Protein AF-A0A519LLX8-F1 (afdb_monomer_lite)

Foldseek 3Di:
DDDDDDDDDDDPDDDPFDDQDDQDQQQQAQDPVVSDGLVNQLVLLLVCFVVQLVFFAQWFKWWWADPNHLVDDIDIGFADPDCRQTQKHFADCVLPPPDHTTITRHGSSSSNSVSSVRTQFMWTAQCGRVQLFFGQKFKWKKAAAAPADPVLQVVVVVVLCVLCVVVVWDWDWDPLLPSIIMIMTGDDRPDGLVVSLVVLLVSLVVCCVVCVQAEDQDDDRVRRHNYIYTDRVSSHRPRIGTGPSGGDSDD

Sequence (251 aa):
MPRTATARPPVKRAQPSPPEPRITHGERVVDASTGITKMDMVHYYALVAPLMLEHLKSRPVAVVRAPDGIEGQLFFQKHEDSDRMAGVLQLDPALDEGHDPLMEIASAQGLRSYAQMNVIEYHTWNALKDRIERPDRMTFDLDPGDGVSWQEVQEGTLLVRVLLQELGLPAFLKTSGGKGLHVVVPLKRLRDWDTVRAFSKAIVEHLARTIPERFVAKSGPRNRVGKIFVDYLRNGRGATTVCAWSARARP

Secondary structure (DSSP, 8-state):
-PPPPPPPPP-PPPPPPPPPPPP-STT-EEETTTTEEHHHHHHHHHHHHHHHHHHHTTS-EEEEE-TT-TTS--EEES--S-TT-TTEEEPPGGGGTTSPPPEEE-SHHHHHHHHHTTEEEEEE-SS-GGGTTS-SEEEEEEEE-TT--HHHHHHHHHHHHHHHHHTT---EEEE-SSS-EEEEEE--TTS-HHHHHHHHHHHHHHHHHHSTTTEE-S-SGGG-TTSEEEE-GGGSTT--EEPTT---S--

pLDDT: mean 91.85, std 13.42, range [41.5, 98.62]

Structure (mmCIF, N/CA/C/O backbone):
data_AF-A0A519LLX8-F1
#
_entry.id   AF-A0A519LLX8-F1
#
loop_
_atom_site.group_PDB
_atom_site.id
_atom_site.type_symbol
_atom_site.label_atom_id
_atom_site.label_alt_id
_atom_site.label_comp_id
_atom_site.label_asym_id
_atom_site.label_entity_id
_atom_site.label_seq_id
_atom_site.pdbx_PDB_ins_code
_atom_site.Cartn_x
_atom_site.Cartn_y
_atom_site.Cartn_z
_atom_site.occupancy
_atom_site.B_iso_or_equiv
_atom_site.auth_seq_id
_atom_site.auth_comp_id
_atom_site.auth_asym_id
_atom_site.auth_atom_id
_atom_site.pdbx_PDB_model_num
ATOM 1 N N . MET A 1 1 ? -21.963 -37.291 -42.726 1.00 43.75 1 MET A N 1
ATOM 2 C CA . MET A 1 1 ? -21.504 -35.968 -42.246 1.00 43.75 1 MET A CA 1
ATOM 3 C C . MET A 1 1 ? -20.177 -36.156 -41.513 1.00 43.75 1 MET A C 1
ATOM 5 O O . MET A 1 1 ? -20.209 -36.702 -40.415 1.00 43.75 1 MET A O 1
ATOM 9 N N . PRO A 1 2 ? -19.014 -35.832 -42.104 1.00 41.50 2 PRO A N 1
ATOM 10 C CA . PRO A 1 2 ? -17.736 -35.970 -41.412 1.00 41.50 2 PRO A CA 1
ATOM 11 C C . PRO A 1 2 ? -17.531 -34.794 -40.443 1.00 41.50 2 PRO A C 1
ATOM 13 O O . PRO A 1 2 ? -17.853 -33.653 -40.763 1.00 41.50 2 PRO A O 1
ATOM 16 N N . ARG A 1 3 ? -17.021 -35.084 -39.241 1.00 45.50 3 ARG A N 1
ATOM 17 C CA . ARG A 1 3 ? -16.651 -34.084 -38.229 1.00 45.50 3 ARG A CA 1
ATOM 18 C C . ARG A 1 3 ? -15.405 -33.327 -38.689 1.00 45.50 3 ARG A C 1
ATOM 20 O O . ARG A 1 3 ? -14.334 -33.915 -38.804 1.00 45.50 3 ARG A O 1
ATOM 27 N N . THR A 1 4 ? -15.545 -32.026 -38.904 1.00 42.72 4 THR A N 1
ATOM 28 C CA . THR A 1 4 ? -14.436 -31.110 -39.177 1.00 42.72 4 THR A CA 1
ATOM 29 C C . THR A 1 4 ? -13.621 -30.912 -37.899 1.00 42.72 4 THR A C 1
ATOM 31 O O . THR A 1 4 ? -14.134 -30.405 -36.901 1.00 42.72 4 THR A O 1
ATOM 34 N N . ALA A 1 5 ? -12.357 -31.333 -37.911 1.00 47.06 5 ALA A N 1
ATOM 35 C CA . ALA A 1 5 ? -11.409 -31.034 -36.846 1.00 47.06 5 ALA A CA 1
ATOM 36 C C . ALA A 1 5 ? -11.044 -29.543 -36.901 1.00 47.06 5 ALA A C 1
ATOM 38 O O . ALA A 1 5 ? -10.526 -29.058 -37.906 1.00 47.06 5 ALA A O 1
ATOM 39 N N . THR A 1 6 ? -11.329 -28.805 -35.832 1.00 47.69 6 THR A N 1
ATOM 40 C CA . THR A 1 6 ? -10.916 -27.409 -35.681 1.00 47.69 6 THR A CA 1
ATOM 41 C C . THR A 1 6 ? -9.424 -27.346 -35.358 1.00 47.69 6 THR A C 1
ATOM 43 O O . THR A 1 6 ? -8.956 -27.884 -34.354 1.00 47.69 6 THR A O 1
ATOM 46 N N . ALA A 1 7 ? -8.657 -26.700 -36.238 1.00 50.16 7 ALA A N 1
ATOM 47 C CA . ALA A 1 7 ? -7.230 -26.474 -36.052 1.00 50.16 7 ALA A CA 1
ATOM 48 C C . ALA A 1 7 ? -6.975 -25.565 -34.836 1.00 50.16 7 ALA A C 1
ATOM 50 O O . ALA A 1 7 ? -7.610 -24.522 -34.676 1.00 50.16 7 ALA A O 1
ATOM 51 N N . ARG A 1 8 ? -6.026 -25.961 -33.978 1.00 44.62 8 ARG A N 1
ATOM 52 C CA . ARG A 1 8 ? -5.528 -25.130 -32.872 1.00 44.62 8 ARG A CA 1
ATOM 53 C C . ARG A 1 8 ? -4.865 -23.863 -33.438 1.00 44.62 8 ARG A C 1
ATOM 55 O O . ARG A 1 8 ? -4.060 -23.989 -34.361 1.00 44.62 8 ARG A O 1
ATOM 62 N N . PRO A 1 9 ? -5.141 -22.670 -32.883 1.00 43.69 9 PRO A N 1
ATOM 63 C CA . PRO A 1 9 ? -4.464 -21.451 -33.306 1.00 43.69 9 PRO A CA 1
ATOM 64 C C . PRO A 1 9 ? -2.959 -21.534 -32.994 1.00 43.69 9 PRO A C 1
ATOM 66 O O . PRO A 1 9 ? -2.566 -22.179 -32.014 1.00 43.69 9 PRO A O 1
ATOM 69 N N . PRO A 1 10 ? -2.102 -20.898 -33.811 1.00 41.53 10 PRO A N 1
ATOM 70 C CA . PRO A 1 10 ? -0.661 -20.940 -33.621 1.00 41.53 10 PRO A CA 1
ATOM 71 C C . PRO A 1 10 ? -0.284 -20.254 -32.305 1.00 41.53 10 PRO A C 1
ATOM 73 O O . PRO A 1 10 ? -0.680 -19.120 -32.034 1.00 41.53 10 PRO A O 1
ATOM 76 N N . VAL A 1 11 ? 0.509 -20.946 -31.486 1.00 46.00 11 VAL A N 1
ATOM 77 C CA . VAL A 1 11 ? 1.122 -20.372 -30.285 1.00 46.00 11 VAL A CA 1
ATOM 78 C C . VAL A 1 11 ? 2.090 -19.281 -30.745 1.00 46.00 11 VAL A C 1
ATOM 80 O O . VAL A 1 11 ? 3.124 -19.583 -31.343 1.00 46.00 11 VAL A O 1
ATOM 83 N N . LYS A 1 12 ? 1.759 -18.005 -30.500 1.00 44.47 12 LYS A N 1
ATOM 84 C CA . LYS A 1 12 ? 2.706 -16.894 -30.683 1.00 44.47 12 LYS A CA 1
ATOM 85 C C . LYS A 1 12 ? 3.952 -17.203 -29.847 1.00 44.47 12 LYS A C 1
ATOM 87 O O . LYS A 1 12 ? 3.862 -17.282 -28.623 1.00 44.47 12 LYS A O 1
ATOM 92 N N . ARG A 1 13 ? 5.106 -17.388 -30.500 1.00 44.06 13 ARG A N 1
ATOM 93 C CA . ARG A 1 13 ? 6.408 -17.433 -29.819 1.00 44.06 13 ARG A CA 1
ATOM 94 C C . ARG A 1 13 ? 6.550 -16.148 -29.003 1.00 44.06 13 ARG A C 1
ATOM 96 O O . ARG A 1 13 ? 6.471 -15.060 -29.571 1.00 44.06 13 ARG A O 1
ATOM 103 N N . ALA A 1 14 ? 6.725 -16.286 -27.690 1.00 50.81 14 ALA A N 1
ATOM 104 C CA . ALA A 1 14 ? 7.056 -15.163 -26.826 1.00 50.81 14 ALA A CA 1
ATOM 105 C C . ALA A 1 14 ? 8.350 -14.522 -27.344 1.00 50.81 14 ALA A C 1
ATOM 107 O O . ALA A 1 14 ? 9.331 -15.225 -27.596 1.00 50.81 14 ALA A O 1
ATOM 108 N N . GLN A 1 15 ? 8.330 -13.207 -27.564 1.00 50.25 15 GLN A N 1
ATOM 109 C CA . GLN A 1 15 ? 9.553 -12.472 -27.867 1.00 50.25 15 GLN A CA 1
ATOM 110 C C . GLN A 1 15 ? 10.517 -12.609 -26.677 1.00 50.25 15 GLN A C 1
ATOM 112 O O . GLN A 1 15 ? 10.050 -12.661 -25.535 1.00 50.25 15 GLN A O 1
ATOM 117 N N . PRO A 1 16 ? 11.837 -12.700 -26.915 1.00 55.16 16 PRO A N 1
ATOM 118 C CA . PRO A 1 16 ? 12.801 -12.699 -25.826 1.00 55.16 16 PRO A CA 1
ATOM 119 C C . PRO A 1 16 ? 12.633 -11.413 -25.015 1.00 55.16 16 PRO A C 1
ATOM 121 O O . PRO A 1 16 ? 12.525 -10.327 -25.590 1.00 55.16 16 PRO A O 1
ATOM 124 N N . SER A 1 17 ? 12.584 -11.545 -23.688 1.00 59.28 17 SER A N 1
ATOM 125 C CA . SER A 1 17 ? 12.541 -10.394 -22.789 1.00 59.28 17 SER A CA 1
ATOM 126 C C . SER A 1 17 ? 13.702 -9.446 -23.114 1.00 59.28 17 SER A C 1
ATOM 128 O O . SER A 1 17 ? 14.798 -9.926 -23.432 1.00 59.28 17 SER A O 1
ATOM 130 N N . PRO A 1 18 ? 13.502 -8.118 -23.037 1.00 68.25 18 PRO A N 1
ATOM 131 C CA . PRO A 1 18 ? 14.599 -7.180 -23.220 1.00 68.25 18 PRO A CA 1
ATOM 132 C C . PRO A 1 18 ? 15.731 -7.491 -22.227 1.00 68.25 18 PRO A C 1
ATOM 134 O O . PRO A 1 18 ? 15.469 -8.083 -21.177 1.00 68.25 18 PRO A O 1
ATOM 137 N N . PRO A 1 19 ? 16.986 -7.121 -22.524 1.00 73.31 19 PRO A N 1
ATOM 138 C CA . PRO A 1 19 ? 18.106 -7.385 -21.627 1.00 73.31 19 PRO A CA 1
ATOM 139 C C . PRO A 1 19 ? 17.901 -6.721 -20.260 1.00 73.31 19 PRO A C 1
ATOM 141 O O . PRO A 1 19 ? 17.224 -5.698 -20.131 1.00 73.31 19 PRO A O 1
ATOM 144 N N . GLU A 1 20 ? 18.494 -7.302 -19.218 1.00 74.88 20 GLU A N 1
ATOM 145 C CA . GLU A 1 20 ? 18.470 -6.708 -17.884 1.00 74.88 20 GLU A CA 1
ATOM 146 C C . GLU A 1 20 ? 19.116 -5.313 -17.887 1.00 74.88 20 GLU A C 1
ATOM 148 O O . GLU A 1 20 ? 20.196 -5.135 -18.456 1.00 74.88 20 GLU A O 1
ATOM 153 N N . PRO A 1 21 ? 18.497 -4.304 -17.243 1.00 80.88 21 PRO A N 1
ATOM 154 C CA . PRO A 1 21 ? 19.031 -2.946 -17.270 1.00 80.88 21 PRO A CA 1
ATOM 155 C C . PRO A 1 21 ? 20.400 -2.879 -16.587 1.00 80.88 21 PRO A C 1
ATOM 157 O O . PRO A 1 21 ? 20.638 -3.522 -15.572 1.00 80.88 21 PRO A O 1
ATOM 160 N N . ARG A 1 22 ? 21.342 -2.084 -17.081 1.00 89.56 22 ARG A N 1
ATOM 161 C CA . ARG A 1 22 ? 22.582 -1.866 -16.324 1.00 89.56 22 ARG A CA 1
ATOM 162 C C . ARG A 1 22 ? 22.284 -0.994 -15.101 1.00 89.56 22 ARG A C 1
ATOM 164 O O . ARG A 1 22 ? 21.667 0.058 -15.254 1.00 89.56 22 ARG A O 1
ATOM 171 N N . ILE A 1 23 ? 22.752 -1.399 -13.915 1.00 94.69 23 ILE A N 1
ATOM 172 C CA . ILE A 1 23 ? 22.707 -0.515 -12.744 1.00 94.69 23 ILE A CA 1
ATOM 173 C C . ILE A 1 23 ? 23.818 0.531 -12.868 1.00 94.69 23 ILE A C 1
ATOM 175 O O . ILE A 1 23 ? 24.980 0.179 -13.073 1.00 94.69 23 ILE A O 1
ATOM 179 N N . THR A 1 24 ? 23.465 1.810 -12.767 1.00 95.44 24 THR A N 1
ATOM 180 C CA . THR A 1 24 ? 24.412 2.941 -12.782 1.00 95.44 24 THR A CA 1
ATOM 181 C C . THR A 1 24 ? 24.351 3.710 -11.470 1.00 95.44 24 THR A C 1
ATOM 183 O O . THR A 1 24 ? 23.277 3.794 -10.881 1.00 95.44 24 THR A O 1
ATOM 186 N N . HIS A 1 25 ? 25.466 4.291 -11.021 1.00 96.56 25 HIS A N 1
ATOM 187 C CA . HIS A 1 25 ? 25.538 5.032 -9.751 1.00 96.56 25 HIS A CA 1
ATOM 188 C C . HIS A 1 25 ? 24.976 4.214 -8.573 1.00 96.56 25 HIS A C 1
ATOM 190 O O . HIS A 1 25 ? 24.053 4.641 -7.877 1.00 96.56 25 HIS A O 1
ATOM 196 N N . GLY A 1 26 ? 25.440 2.969 -8.432 1.00 97.12 26 GLY A N 1
ATOM 197 C CA . GLY A 1 26 ? 24.935 2.046 -7.411 1.00 97.12 26 GLY A CA 1
ATOM 198 C C . GLY A 1 26 ? 25.255 2.517 -5.992 1.00 97.12 26 GLY A C 1
ATOM 199 O O . GLY A 1 26 ? 24.456 2.320 -5.087 1.00 97.12 26 GLY A O 1
ATOM 200 N N . GLU A 1 27 ? 26.382 3.201 -5.838 1.00 97.38 27 GLU A N 1
ATOM 201 C CA . GLU A 1 27 ? 26.890 3.834 -4.623 1.00 97.38 27 GLU A CA 1
ATOM 202 C C . GLU A 1 27 ? 26.095 5.067 -4.178 1.00 97.38 27 GLU A C 1
ATOM 204 O O . GLU A 1 27 ? 26.308 5.566 -3.075 1.00 97.38 27 GLU A O 1
ATOM 209 N N . ARG A 1 28 ? 25.182 5.578 -5.016 1.00 97.31 28 ARG A N 1
ATOM 210 C CA . ARG A 1 28 ? 24.365 6.744 -4.675 1.00 97.31 28 ARG A CA 1
ATOM 211 C C . ARG A 1 28 ? 23.559 6.460 -3.410 1.00 97.31 28 ARG A C 1
ATOM 213 O O . ARG A 1 28 ? 22.763 5.521 -3.386 1.00 97.31 28 ARG A O 1
ATOM 220 N N . VAL A 1 29 ? 23.722 7.312 -2.405 1.00 97.62 29 VAL A N 1
ATOM 221 C CA . VAL A 1 29 ? 22.979 7.235 -1.145 1.00 97.62 29 VAL A CA 1
ATOM 222 C C . VAL A 1 29 ? 21.509 7.586 -1.388 1.00 97.62 29 VAL A C 1
ATOM 224 O O . VAL A 1 29 ? 21.184 8.580 -2.040 1.00 97.62 29 VAL A O 1
ATOM 227 N N . VAL A 1 30 ? 20.623 6.724 -0.898 1.00 97.44 30 VAL A N 1
ATOM 228 C CA . VAL A 1 30 ? 19.165 6.882 -0.930 1.00 97.44 30 VAL A CA 1
ATOM 229 C C . VAL A 1 30 ? 18.665 7.464 0.389 1.00 97.44 30 VAL A C 1
ATOM 231 O O . VAL A 1 30 ? 17.765 8.300 0.367 1.00 97.44 30 VAL A O 1
ATOM 234 N N . ASP A 1 31 ? 19.265 7.060 1.506 1.00 97.56 31 ASP A N 1
ATOM 235 C CA . ASP A 1 31 ? 18.973 7.560 2.848 1.00 97.56 31 ASP A CA 1
ATOM 236 C C . ASP A 1 31 ? 20.279 7.873 3.586 1.00 97.56 31 ASP A C 1
ATOM 238 O O . ASP A 1 31 ? 21.090 6.987 3.859 1.00 97.56 31 ASP A O 1
ATOM 242 N N . ALA A 1 32 ? 20.486 9.154 3.891 1.00 95.50 32 ALA A N 1
ATOM 243 C CA . ALA A 1 32 ? 21.694 9.639 4.546 1.00 95.50 32 ALA A CA 1
ATOM 244 C C . ALA A 1 32 ? 21.804 9.190 6.010 1.00 95.50 32 ALA A C 1
ATOM 246 O O . ALA A 1 32 ? 22.916 9.067 6.520 1.00 95.50 32 ALA A O 1
ATOM 247 N N . SER A 1 33 ? 20.679 8.922 6.679 1.00 96.12 33 SER A N 1
ATOM 248 C CA . SER A 1 33 ? 20.666 8.548 8.096 1.00 96.12 33 SER A CA 1
ATOM 249 C C . SER A 1 33 ? 21.180 7.126 8.339 1.00 96.12 33 SER A C 1
ATOM 251 O O . SER A 1 33 ? 21.801 6.855 9.367 1.00 96.12 33 SER A O 1
ATOM 253 N N . THR A 1 34 ? 20.971 6.234 7.370 1.00 96.69 34 THR A N 1
ATOM 254 C CA . THR A 1 34 ? 21.388 4.826 7.425 1.00 96.69 34 THR A CA 1
ATOM 255 C C . THR A 1 34 ? 22.552 4.501 6.490 1.00 96.69 34 THR A C 1
ATOM 257 O O . THR A 1 34 ? 23.196 3.466 6.650 1.00 96.69 34 THR A O 1
ATOM 260 N N . GLY A 1 35 ? 22.835 5.364 5.508 1.00 97.00 35 GLY A N 1
ATOM 261 C CA . GLY A 1 35 ? 23.831 5.120 4.464 1.00 97.00 35 GLY A CA 1
ATOM 262 C C . GLY A 1 35 ? 23.371 4.137 3.383 1.00 97.00 35 GLY A C 1
ATOM 263 O O . GLY A 1 35 ? 24.183 3.757 2.539 1.00 97.00 35 GLY A O 1
ATOM 264 N N . ILE A 1 36 ? 22.093 3.732 3.382 1.00 97.94 36 ILE A N 1
ATOM 265 C CA . ILE A 1 36 ? 21.525 2.824 2.377 1.00 97.94 36 ILE A CA 1
ATOM 266 C C . ILE A 1 36 ? 21.708 3.419 0.983 1.00 97.94 36 ILE A C 1
ATOM 268 O O . ILE A 1 36 ? 21.345 4.569 0.715 1.00 97.94 36 ILE A O 1
ATOM 272 N N . THR A 1 37 ? 22.243 2.612 0.073 1.00 98.31 37 THR A N 1
ATOM 273 C CA . THR A 1 37 ? 22.534 2.997 -1.306 1.00 98.31 37 THR A CA 1
ATOM 274 C C . THR A 1 37 ? 21.485 2.480 -2.285 1.00 98.31 37 THR A C 1
ATOM 276 O O . THR A 1 37 ? 20.653 1.617 -1.993 1.00 98.31 37 THR A O 1
ATOM 279 N N . LYS A 1 38 ? 21.542 2.974 -3.519 1.00 98.19 38 LYS A N 1
ATOM 280 C CA . LYS A 1 38 ? 20.736 2.455 -4.622 1.00 98.19 38 LYS A CA 1
ATOM 281 C C . LYS A 1 38 ? 21.002 0.969 -4.877 1.00 98.19 38 LYS A C 1
ATOM 283 O O . LYS A 1 38 ? 20.068 0.241 -5.212 1.00 98.19 38 LYS A O 1
ATOM 288 N N . MET A 1 39 ? 22.245 0.510 -4.746 1.00 98.19 39 MET A N 1
ATOM 289 C CA . MET A 1 39 ? 22.562 -0.906 -4.920 1.00 98.19 39 MET A CA 1
ATOM 290 C C . MET A 1 39 ? 21.916 -1.761 -3.823 1.00 98.19 39 MET A C 1
ATOM 292 O O . MET A 1 39 ? 21.400 -2.835 -4.124 1.00 98.19 39 MET A O 1
ATOM 296 N N . ASP A 1 40 ? 21.836 -1.258 -2.591 1.00 98.38 40 ASP A N 1
ATOM 297 C CA . ASP A 1 40 ? 21.127 -1.946 -1.505 1.00 98.38 40 ASP A CA 1
ATOM 298 C C . ASP A 1 40 ? 19.633 -2.085 -1.811 1.00 98.38 40 ASP A C 1
ATOM 300 O O . ASP A 1 40 ? 19.064 -3.160 -1.627 1.00 98.38 40 ASP A O 1
ATOM 304 N N . MET A 1 41 ? 19.009 -1.049 -2.383 1.00 98.19 41 MET A N 1
ATOM 305 C CA . MET A 1 41 ? 17.621 -1.123 -2.857 1.00 98.19 41 MET A CA 1
ATOM 306 C C . MET A 1 41 ? 17.438 -2.176 -3.957 1.00 98.19 41 MET A C 1
ATOM 308 O O . MET A 1 41 ? 16.463 -2.930 -3.940 1.00 98.19 41 MET A O 1
ATOM 312 N N . VAL A 1 42 ? 18.377 -2.260 -4.907 1.00 98.00 42 VAL A N 1
ATOM 313 C CA . VAL A 1 42 ? 18.369 -3.291 -5.959 1.00 98.00 42 VAL A CA 1
ATOM 314 C C . VAL A 1 42 ? 18.466 -4.689 -5.345 1.00 98.00 42 VAL A C 1
ATOM 316 O O . VAL A 1 42 ? 17.680 -5.567 -5.706 1.00 98.00 42 VAL A O 1
ATOM 319 N N . HIS A 1 43 ? 19.392 -4.901 -4.409 1.00 98.38 43 HIS A N 1
ATOM 320 C CA . HIS A 1 43 ? 19.572 -6.186 -3.733 1.00 98.38 43 HIS A CA 1
ATOM 321 C C . HIS A 1 43 ? 18.358 -6.570 -2.887 1.00 98.38 43 HIS A C 1
ATOM 323 O O . HIS A 1 43 ? 17.904 -7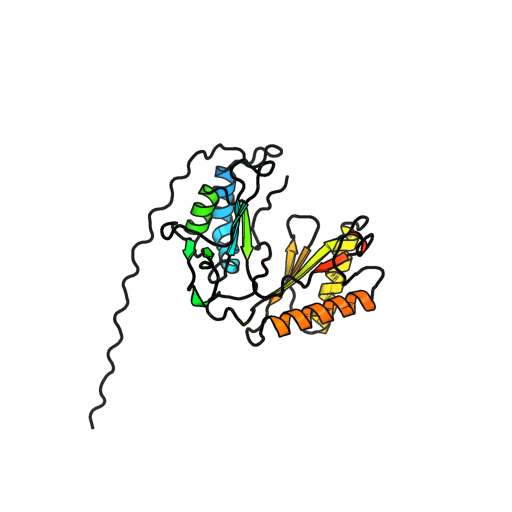.712 -2.958 1.00 98.38 43 HIS A O 1
ATOM 329 N N . TYR A 1 44 ? 17.793 -5.621 -2.139 1.00 98.56 44 TYR A N 1
ATOM 330 C CA . TYR A 1 44 ? 16.584 -5.835 -1.352 1.00 98.56 44 TYR A CA 1
ATOM 331 C C . TYR A 1 44 ? 15.428 -6.302 -2.236 1.00 98.56 44 TYR A C 1
ATOM 333 O O . TYR A 1 44 ? 14.817 -7.336 -1.961 1.00 98.56 44 TYR A O 1
ATOM 341 N N . TYR A 1 45 ? 15.164 -5.598 -3.340 1.00 98.44 45 TYR A N 1
ATOM 342 C CA . TYR A 1 45 ? 14.073 -5.970 -4.234 1.00 98.44 45 TYR A CA 1
ATOM 343 C C . TYR A 1 45 ? 14.310 -7.282 -4.972 1.00 98.44 45 TYR A C 1
ATOM 345 O O . TYR A 1 45 ? 13.352 -8.019 -5.197 1.00 98.44 45 TYR A O 1
ATOM 353 N N . ALA A 1 46 ? 15.560 -7.619 -5.294 1.00 97.81 46 ALA A N 1
ATOM 354 C CA . ALA A 1 46 ? 15.895 -8.941 -5.810 1.00 97.81 46 ALA A CA 1
ATOM 355 C C . ALA A 1 46 ? 15.607 -10.045 -4.776 1.00 97.81 46 ALA A C 1
ATOM 357 O O . ALA A 1 46 ? 15.026 -11.071 -5.128 1.00 97.81 46 ALA A O 1
ATOM 358 N N . LEU A 1 47 ? 15.952 -9.815 -3.504 1.00 98.50 47 LEU A N 1
ATOM 359 C CA . LEU A 1 47 ? 15.730 -10.760 -2.408 1.00 98.50 47 LEU A CA 1
ATOM 360 C C . LEU A 1 47 ? 14.238 -11.026 -2.166 1.00 98.50 47 LEU A C 1
ATOM 362 O O . LEU A 1 47 ? 13.830 -12.180 -2.046 1.00 98.50 47 LEU A O 1
ATOM 366 N N . VAL A 1 48 ? 13.414 -9.975 -2.104 1.00 98.44 48 VAL A N 1
ATOM 367 C CA . VAL A 1 48 ? 11.978 -10.115 -1.797 1.00 98.44 48 VAL A CA 1
ATOM 368 C C . VAL A 1 48 ? 11.110 -10.385 -3.026 1.00 98.44 48 VAL A C 1
ATOM 370 O O . VAL A 1 48 ? 9.917 -10.648 -2.866 1.00 98.44 48 VAL A O 1
ATOM 373 N N . ALA A 1 49 ? 11.667 -10.357 -4.244 1.00 98.25 49 ALA A N 1
ATOM 374 C CA . ALA A 1 49 ? 10.908 -10.499 -5.490 1.00 98.25 49 ALA A CA 1
ATOM 375 C C . ALA A 1 49 ? 9.939 -11.700 -5.508 1.00 98.25 49 ALA A C 1
ATOM 377 O O . ALA A 1 49 ? 8.782 -11.484 -5.875 1.00 98.25 49 ALA A O 1
ATOM 378 N N . PRO A 1 50 ? 10.318 -12.926 -5.080 1.00 97.94 50 PRO A N 1
ATOM 379 C CA . PRO A 1 50 ? 9.395 -14.064 -5.094 1.00 97.94 50 PRO A CA 1
ATOM 380 C C . PRO A 1 50 ? 8.141 -13.855 -4.234 1.00 97.94 50 PRO A C 1
ATOM 382 O O . PRO A 1 50 ? 7.079 -14.356 -4.578 1.00 97.94 50 PRO A O 1
ATOM 385 N N . LEU A 1 51 ? 8.246 -13.095 -3.139 1.00 98.19 51 LEU A N 1
ATOM 386 C CA . LEU A 1 51 ? 7.128 -12.797 -2.238 1.00 98.19 51 LEU A CA 1
ATOM 387 C C . LEU A 1 51 ? 6.354 -11.557 -2.694 1.00 98.19 51 LEU A C 1
ATOM 389 O O . LEU A 1 51 ? 5.127 -11.519 -2.650 1.00 98.19 51 LEU A O 1
ATOM 393 N N . MET A 1 52 ? 7.068 -10.524 -3.139 1.00 98.38 52 MET A N 1
ATOM 394 C CA . MET A 1 52 ? 6.478 -9.254 -3.548 1.00 98.38 52 MET A CA 1
ATOM 395 C C . MET A 1 52 ? 5.663 -9.388 -4.840 1.00 98.38 52 MET A C 1
ATOM 397 O O . MET A 1 52 ? 4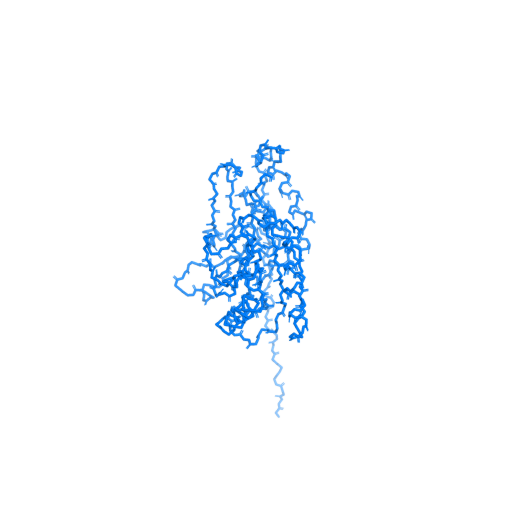.608 -8.765 -4.972 1.00 98.38 52 MET A O 1
ATOM 401 N N . LEU A 1 53 ? 6.103 -10.230 -5.782 1.00 98.00 53 LEU A N 1
ATOM 402 C CA . LEU A 1 53 ? 5.418 -10.419 -7.063 1.00 98.00 53 LEU A CA 1
ATOM 403 C C . LEU A 1 53 ? 4.028 -11.052 -6.924 1.00 98.00 53 LEU A C 1
ATOM 405 O O . LEU A 1 53 ? 3.156 -10.723 -7.725 1.00 98.00 53 LEU A O 1
ATOM 409 N N . GLU A 1 54 ? 3.770 -11.842 -5.878 1.00 96.62 54 GLU A N 1
ATOM 410 C CA . GLU A 1 54 ? 2.422 -12.349 -5.555 1.00 96.62 54 GLU A CA 1
ATOM 411 C C . GLU A 1 54 ? 1.418 -11.213 -5.277 1.00 96.62 54 GLU A C 1
ATOM 413 O O . GLU A 1 54 ? 0.200 -11.363 -5.413 1.00 96.62 54 GLU A O 1
ATOM 418 N N . HIS A 1 55 ? 1.919 -10.031 -4.908 1.00 97.44 55 HIS A N 1
ATOM 419 C CA . HIS A 1 55 ? 1.102 -8.853 -4.648 1.00 97.44 55 HIS A CA 1
ATOM 420 C C . HIS A 1 55 ? 1.059 -7.855 -5.811 1.00 97.44 55 HIS A C 1
ATOM 422 O O . HIS A 1 55 ? 0.098 -7.083 -5.864 1.00 97.44 55 HIS A O 1
ATOM 428 N N . LEU A 1 56 ? 2.043 -7.885 -6.717 1.00 97.69 56 LEU A N 1
ATOM 429 C CA . LEU A 1 56 ? 2.195 -6.946 -7.837 1.00 97.69 56 LEU A CA 1
ATOM 430 C C . LEU A 1 56 ? 1.664 -7.480 -9.170 1.00 97.69 56 LEU A C 1
ATOM 432 O O . LEU A 1 56 ? 1.113 -6.719 -9.964 1.00 97.69 56 LEU A O 1
ATOM 436 N N . LYS A 1 57 ? 1.849 -8.774 -9.443 1.00 94.38 57 LYS A N 1
ATOM 437 C CA . LYS A 1 57 ? 1.552 -9.345 -10.755 1.00 94.38 57 LYS A CA 1
ATOM 438 C C . LYS A 1 57 ? 0.066 -9.203 -11.082 1.00 94.38 57 LYS A C 1
ATOM 440 O O . LYS A 1 57 ? -0.806 -9.431 -10.249 1.00 94.38 57 LYS A O 1
ATOM 445 N N . SER A 1 58 ? -0.217 -8.850 -12.331 1.00 96.38 58 SER A N 1
ATOM 446 C CA . SER A 1 58 ? -1.552 -8.582 -12.882 1.00 96.38 58 SER A CA 1
ATOM 447 C C . SER A 1 58 ? -2.317 -7.452 -12.198 1.00 96.38 58 SER A C 1
ATOM 449 O O . SER A 1 58 ? -3.517 -7.309 -12.428 1.00 96.38 58 SER A O 1
ATOM 451 N N . ARG A 1 59 ? -1.655 -6.639 -11.376 1.00 97.38 59 ARG A N 1
ATOM 452 C CA . ARG A 1 59 ? -2.271 -5.545 -10.636 1.00 97.38 59 ARG A CA 1
ATOM 453 C C . ARG A 1 59 ? -1.746 -4.207 -11.164 1.00 97.38 59 ARG A C 1
ATOM 455 O O . ARG A 1 59 ? -0.544 -4.101 -11.387 1.00 97.38 59 ARG A O 1
ATOM 462 N N . PRO A 1 60 ? -2.601 -3.183 -11.331 1.00 97.56 60 PRO A N 1
ATOM 463 C CA . PRO A 1 60 ? -2.113 -1.838 -11.587 1.00 97.56 60 PRO A CA 1
ATOM 464 C C . PRO A 1 60 ? -1.287 -1.311 -10.414 1.00 97.56 60 PRO A C 1
ATOM 466 O O . PRO A 1 60 ? -1.685 -1.433 -9.245 1.00 97.56 60 PRO A O 1
ATOM 469 N N . VAL A 1 61 ? -0.147 -0.717 -10.745 1.00 97.56 61 VAL A N 1
ATOM 470 C CA . VAL A 1 61 ? 0.854 -0.220 -9.807 1.00 97.56 61 VAL A CA 1
ATOM 471 C C . VAL A 1 61 ? 1.074 1.271 -10.028 1.00 97.56 61 VAL A C 1
ATOM 473 O O . VAL A 1 61 ? 1.121 1.743 -11.155 1.00 97.56 61 VAL A O 1
ATOM 476 N N . ALA A 1 62 ? 1.234 2.001 -8.934 1.00 97.56 62 ALA A N 1
ATOM 477 C CA . ALA A 1 62 ? 1.856 3.311 -8.891 1.00 97.56 62 ALA A CA 1
ATOM 478 C C . ALA A 1 62 ? 3.169 3.202 -8.107 1.00 97.56 62 ALA A C 1
ATOM 480 O O . ALA A 1 62 ? 3.288 2.360 -7.214 1.00 97.56 62 ALA A O 1
ATOM 481 N N . VAL A 1 63 ? 4.152 4.040 -8.413 1.00 97.81 63 VAL A N 1
ATOM 482 C CA . VAL A 1 63 ? 5.454 4.027 -7.736 1.00 97.81 63 VAL A CA 1
ATOM 483 C C . VAL A 1 63 ? 5.786 5.383 -7.134 1.00 97.81 63 VAL A C 1
ATOM 485 O O . VAL A 1 63 ? 5.343 6.417 -7.631 1.00 97.81 63 VAL A O 1
ATOM 488 N N . VAL A 1 64 ? 6.593 5.380 -6.075 1.00 98.12 64 VAL A N 1
ATOM 489 C CA . VAL A 1 64 ? 7.250 6.584 -5.553 1.00 98.12 64 VAL A CA 1
ATOM 490 C C . VAL A 1 64 ? 8.728 6.507 -5.880 1.00 98.12 64 VAL A C 1
ATOM 492 O O . VAL A 1 64 ? 9.407 5.556 -5.485 1.00 98.12 64 VAL A O 1
ATOM 495 N N . ARG A 1 65 ? 9.226 7.521 -6.584 1.00 96.75 65 ARG A N 1
ATOM 496 C CA . ARG A 1 65 ? 10.637 7.675 -6.943 1.00 96.75 65 ARG A CA 1
ATOM 497 C C . ARG A 1 65 ? 11.291 8.741 -6.085 1.00 96.75 65 ARG A C 1
ATOM 499 O O . ARG A 1 65 ? 10.684 9.779 -5.840 1.00 96.75 65 ARG A O 1
ATOM 506 N N . ALA A 1 66 ? 12.540 8.500 -5.708 1.00 96.94 66 ALA A N 1
ATOM 507 C CA . ALA A 1 66 ? 13.379 9.439 -4.972 1.00 96.94 66 ALA A CA 1
ATOM 508 C C . ALA A 1 66 ? 14.741 9.596 -5.680 1.00 96.94 66 ALA A C 1
ATOM 510 O O . ALA A 1 66 ? 15.737 8.974 -5.278 1.00 96.94 66 ALA A O 1
ATOM 511 N N . PRO A 1 67 ? 14.792 10.358 -6.792 1.00 94.75 67 PRO A N 1
ATOM 512 C CA . PRO A 1 67 ? 16.010 10.532 -7.584 1.00 94.75 67 PRO A CA 1
ATOM 513 C C . PRO A 1 67 ? 17.183 11.085 -6.775 1.00 94.75 67 PRO A C 1
ATOM 515 O O . PRO A 1 67 ? 18.301 10.607 -6.951 1.00 94.75 67 PRO A O 1
ATOM 518 N N . ASP A 1 68 ? 16.889 11.987 -5.838 1.00 94.44 68 ASP A N 1
ATOM 519 C CA . ASP A 1 68 ? 17.870 12.660 -4.980 1.00 94.44 68 ASP A CA 1
ATOM 520 C C . ASP A 1 68 ? 17.903 12.087 -3.548 1.00 94.44 68 ASP A C 1
ATOM 522 O O . ASP A 1 68 ? 18.474 12.687 -2.646 1.00 94.44 68 ASP A O 1
ATOM 526 N N . GLY A 1 69 ? 17.302 10.908 -3.332 1.00 95.75 69 GLY A N 1
ATOM 527 C CA . GLY A 1 69 ? 17.161 10.294 -2.004 1.00 95.75 69 GLY A CA 1
ATOM 528 C C . GLY A 1 69 ? 15.886 10.720 -1.267 1.00 95.75 69 GLY A C 1
ATOM 529 O O . GLY A 1 69 ? 15.118 11.547 -1.759 1.00 95.75 69 GLY A O 1
ATOM 530 N N . ILE A 1 70 ? 15.619 10.103 -0.112 1.00 96.88 70 ILE A N 1
ATOM 531 C CA . ILE A 1 70 ? 14.337 10.226 0.611 1.00 96.88 70 ILE A CA 1
ATOM 532 C C . ILE A 1 70 ? 14.087 11.613 1.217 1.00 96.88 70 ILE A C 1
ATOM 534 O O . ILE A 1 70 ? 12.940 11.950 1.498 1.00 96.88 70 ILE A O 1
ATOM 538 N N . GLU A 1 71 ? 15.142 12.407 1.403 1.00 95.25 71 GLU A N 1
ATOM 539 C CA . GLU A 1 71 ? 15.063 13.796 1.876 1.00 95.25 71 GLU A CA 1
ATOM 540 C C . GLU A 1 71 ? 14.817 14.794 0.730 1.00 95.25 71 GLU A C 1
ATOM 542 O O . GLU A 1 71 ? 14.450 15.944 0.974 1.00 95.25 71 GLU A O 1
ATOM 547 N N . GLY A 1 72 ? 15.017 14.359 -0.519 1.00 94.75 72 GLY A N 1
ATOM 548 C CA . GLY A 1 72 ? 14.797 15.156 -1.720 1.00 94.75 72 GLY A CA 1
ATOM 549 C C . GLY A 1 72 ? 13.350 15.123 -2.218 1.00 94.75 72 GLY A C 1
ATOM 550 O O . GLY A 1 72 ? 12.416 14.708 -1.528 1.00 94.75 72 GLY A O 1
ATOM 551 N N . GLN A 1 73 ? 13.148 15.558 -3.465 1.00 95.44 73 GLN A N 1
ATOM 552 C CA . GLN A 1 73 ? 11.823 15.532 -4.079 1.00 95.44 73 GLN A CA 1
ATOM 553 C C . GLN A 1 73 ? 11.378 14.092 -4.376 1.00 95.44 73 GLN A C 1
ATOM 555 O O . GLN A 1 73 ? 12.068 13.330 -5.058 1.00 95.44 73 GLN A O 1
ATOM 560 N N . LEU A 1 74 ? 10.178 13.746 -3.904 1.00 96.81 74 LEU A N 1
ATOM 561 C CA . LEU A 1 74 ? 9.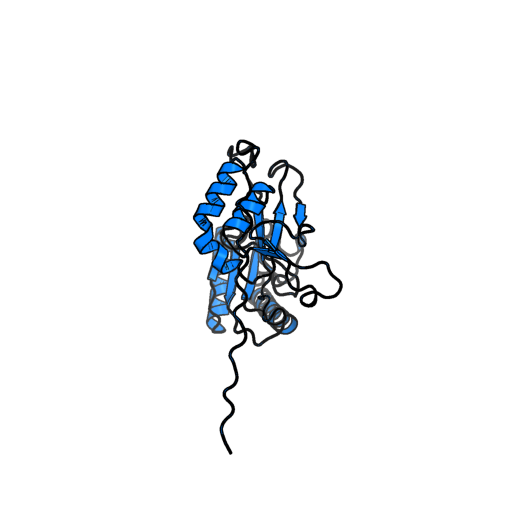530 12.469 -4.183 1.00 96.81 74 LEU A CA 1
ATOM 562 C C . LEU A 1 74 ? 8.518 12.614 -5.322 1.00 96.81 74 LEU A C 1
ATOM 564 O O . LEU A 1 74 ? 7.686 13.523 -5.316 1.00 96.81 74 LEU A O 1
ATOM 568 N N . PHE A 1 75 ? 8.551 11.684 -6.274 1.00 95.62 75 PHE A N 1
ATOM 569 C CA . PHE A 1 75 ? 7.661 11.678 -7.435 1.00 95.62 75 PHE A CA 1
ATOM 570 C C . PHE A 1 75 ? 6.725 10.480 -7.378 1.00 95.62 75 PHE A C 1
ATOM 572 O O . PHE A 1 75 ? 7.176 9.336 -7.430 1.00 95.62 75 PHE A O 1
ATOM 579 N N . PHE A 1 76 ? 5.423 10.745 -7.291 1.00 95.75 76 PHE A N 1
ATOM 580 C CA . PHE A 1 76 ? 4.394 9.719 -7.403 1.00 95.75 76 PHE A CA 1
ATOM 581 C C . PHE A 1 76 ? 4.006 9.542 -8.874 1.00 95.75 76 PHE A C 1
ATOM 583 O O . PHE A 1 76 ? 3.535 10.484 -9.508 1.00 95.75 76 PHE A O 1
ATOM 590 N N . GLN A 1 77 ? 4.196 8.342 -9.411 1.00 93.56 77 GLN A N 1
ATOM 591 C CA . GLN A 1 77 ? 4.033 8.041 -10.831 1.00 93.56 77 GLN A CA 1
ATOM 592 C C . GLN A 1 77 ? 3.036 6.888 -11.008 1.00 93.56 77 GLN A C 1
ATOM 594 O O . GLN A 1 77 ? 3.210 5.823 -10.418 1.00 93.56 77 GLN A O 1
ATOM 599 N N . LYS A 1 78 ? 1.981 7.103 -11.806 1.00 88.75 78 LYS A N 1
ATOM 600 C CA . LYS A 1 78 ? 0.942 6.095 -12.122 1.00 88.75 78 LYS A CA 1
ATOM 601 C C . LYS A 1 78 ? 1.056 5.507 -13.532 1.00 88.75 78 LYS A C 1
ATOM 603 O O . LYS A 1 78 ? 0.525 4.429 -13.778 1.00 88.75 78 LYS A O 1
ATOM 608 N N . HIS A 1 79 ? 1.731 6.230 -14.416 1.00 86.75 79 HIS A N 1
ATOM 609 C CA . HIS A 1 79 ? 1.827 5.952 -15.843 1.00 86.75 79 HIS A CA 1
ATOM 610 C C . HIS A 1 79 ? 3.303 5.942 -16.234 1.00 86.75 79 HIS A C 1
ATOM 612 O O . HIS A 1 79 ? 4.109 6.639 -15.613 1.00 86.75 79 HIS A O 1
ATOM 618 N N . GLU A 1 80 ? 3.670 5.131 -17.217 1.00 78.12 80 GLU A N 1
ATOM 619 C CA . GLU A 1 80 ? 5.040 5.032 -17.715 1.00 78.12 80 GLU A CA 1
ATOM 620 C C . GLU A 1 80 ? 5.047 5.398 -19.194 1.00 78.12 80 GLU A C 1
ATOM 622 O O . GLU A 1 80 ? 4.450 4.692 -19.999 1.00 78.12 80 GLU A O 1
ATOM 627 N N . ASP A 1 81 ? 5.765 6.459 -19.553 1.00 67.25 81 ASP A N 1
ATOM 628 C CA . ASP A 1 81 ? 5.828 6.952 -20.937 1.00 67.25 81 ASP A CA 1
ATOM 629 C C . ASP A 1 81 ? 6.702 6.065 -21.847 1.00 67.25 81 ASP A C 1
ATOM 631 O O . ASP A 1 81 ? 6.795 6.282 -23.055 1.00 67.25 81 ASP A O 1
ATOM 635 N N . SER A 1 82 ? 7.388 5.071 -21.274 1.00 62.88 82 SER A N 1
ATOM 636 C CA . SER A 1 82 ? 8.353 4.222 -21.967 1.00 62.88 82 SER A CA 1
ATOM 637 C C . SER A 1 82 ? 7.841 2.795 -22.153 1.00 62.88 82 SER A C 1
ATOM 639 O O . SER A 1 82 ? 7.938 1.961 -21.252 1.00 62.88 82 SER A O 1
ATOM 641 N N . ASP A 1 83 ? 7.462 2.461 -23.388 1.00 62.00 83 ASP A N 1
ATOM 642 C CA . ASP A 1 83 ? 7.158 1.089 -23.843 1.00 62.00 83 ASP A CA 1
ATOM 643 C C . ASP A 1 83 ? 8.335 0.101 -23.710 1.00 62.00 83 ASP A C 1
ATOM 645 O O . ASP A 1 83 ? 8.231 -1.078 -24.050 1.00 62.00 83 ASP A O 1
ATOM 649 N N . ARG A 1 84 ? 9.510 0.573 -23.279 1.00 63.97 84 ARG A N 1
ATOM 650 C CA . ARG A 1 84 ? 10.781 -0.150 -23.411 1.00 63.97 84 ARG A CA 1
ATOM 651 C C . ARG A 1 84 ? 11.383 -0.594 -22.085 1.00 63.97 84 ARG A C 1
ATOM 653 O O . ARG A 1 84 ? 12.459 -1.197 -22.096 1.00 63.97 84 ARG A O 1
ATOM 660 N N . MET A 1 85 ? 10.745 -0.308 -20.950 1.00 82.06 85 MET A N 1
ATOM 661 C CA . MET A 1 85 ? 11.298 -0.702 -19.657 1.00 82.06 85 MET A CA 1
ATOM 662 C C . MET A 1 85 ? 11.090 -2.199 -19.404 1.00 82.06 85 MET A C 1
ATOM 664 O O . MET A 1 85 ? 9.977 -2.687 -19.238 1.00 82.06 85 MET A O 1
ATOM 668 N N . ALA A 1 86 ? 12.190 -2.949 -19.355 1.00 85.38 86 ALA A N 1
ATOM 669 C CA . ALA A 1 86 ? 12.132 -4.397 -19.227 1.00 85.38 86 ALA A CA 1
ATOM 670 C C . ALA A 1 86 ? 11.435 -4.838 -17.930 1.00 85.38 86 ALA A C 1
ATOM 672 O O . ALA A 1 86 ? 11.822 -4.434 -16.833 1.00 85.38 86 ALA A O 1
ATOM 673 N N . GLY A 1 87 ? 10.419 -5.694 -18.062 1.00 86.12 87 GLY A N 1
ATOM 674 C CA . GLY A 1 87 ? 9.664 -6.248 -16.937 1.00 86.12 87 GLY A CA 1
ATOM 675 C C . GLY A 1 87 ? 8.590 -5.328 -16.345 1.00 86.12 87 GLY A C 1
ATOM 676 O O . GLY A 1 87 ? 7.903 -5.756 -15.413 1.00 86.12 87 GLY A O 1
ATOM 677 N N . VAL A 1 88 ? 8.425 -4.123 -16.897 1.00 90.62 88 VAL A N 1
ATOM 678 C CA . VAL A 1 88 ? 7.307 -3.211 -16.634 1.00 90.62 88 VAL A CA 1
ATOM 679 C C . VAL A 1 88 ? 6.401 -3.230 -17.856 1.00 90.62 88 VAL A C 1
ATOM 681 O O . VAL A 1 88 ? 6.866 -3.058 -18.979 1.00 90.62 88 VAL A O 1
ATOM 684 N N . LEU A 1 89 ? 5.117 -3.497 -17.649 1.00 91.62 89 LEU A N 1
ATOM 685 C CA . LEU A 1 89 ? 4.146 -3.593 -18.732 1.00 91.62 89 LEU A CA 1
ATOM 686 C C . LEU A 1 89 ? 3.165 -2.435 -18.635 1.00 91.62 89 LEU A C 1
ATOM 688 O O . LEU A 1 89 ? 2.599 -2.212 -17.566 1.00 91.62 89 LEU A O 1
ATOM 692 N N . GLN A 1 90 ? 2.911 -1.762 -19.754 1.00 92.62 90 GLN A N 1
ATOM 693 C CA . GLN A 1 90 ? 1.694 -0.975 -19.890 1.00 92.62 90 GLN A CA 1
ATOM 694 C C . GLN A 1 90 ? 0.499 -1.923 -20.006 1.00 92.62 90 GLN A C 1
ATOM 696 O O . GLN A 1 90 ? 0.542 -2.952 -20.691 1.00 92.62 90 GLN A O 1
ATOM 701 N N . LEU A 1 91 ? -0.557 -1.601 -19.277 1.00 93.19 91 LEU A N 1
ATOM 702 C CA . LEU A 1 91 ? -1.823 -2.306 -19.314 1.00 93.19 91 LEU A CA 1
ATOM 703 C C . LEU A 1 91 ? -2.704 -1.756 -20.439 1.00 93.19 91 LEU A C 1
ATOM 705 O O . LEU A 1 91 ? -2.451 -0.681 -20.972 1.00 93.19 91 LEU A O 1
ATOM 709 N N . ASP A 1 92 ? -3.741 -2.512 -20.799 1.00 94.44 92 ASP A N 1
ATOM 710 C CA . ASP A 1 92 ? -4.705 -2.093 -21.817 1.00 94.44 92 ASP A CA 1
ATOM 711 C C . ASP A 1 92 ? -5.325 -0.729 -21.431 1.00 94.44 92 ASP A C 1
ATOM 713 O O . ASP A 1 92 ? -5.897 -0.630 -20.337 1.00 94.44 92 ASP A O 1
ATOM 717 N N . PRO A 1 93 ? -5.227 0.313 -22.285 1.00 93.50 93 PRO A N 1
ATOM 718 C CA . PRO A 1 93 ? -5.799 1.632 -22.010 1.00 93.50 93 PRO A CA 1
ATOM 719 C C . PRO A 1 93 ? -7.306 1.598 -21.714 1.00 93.50 93 PRO A C 1
ATOM 721 O O . PRO A 1 93 ? -7.806 2.444 -20.976 1.00 93.50 93 PRO A O 1
ATOM 724 N N . ALA A 1 94 ? -8.036 0.596 -22.220 1.00 95.25 94 ALA A N 1
ATOM 725 C CA . ALA A 1 94 ? -9.464 0.421 -21.944 1.00 95.25 94 ALA A CA 1
ATOM 726 C C . ALA A 1 94 ? -9.772 0.102 -20.467 1.00 95.25 94 ALA A C 1
ATOM 728 O O . ALA A 1 94 ? -10.919 0.194 -20.034 1.00 95.25 94 ALA A O 1
ATOM 729 N N . LEU A 1 95 ? -8.770 -0.277 -19.664 1.00 95.25 95 LEU A N 1
ATOM 730 C CA . LEU A 1 95 ? -8.955 -0.512 -18.229 1.00 95.25 95 LEU A CA 1
ATOM 731 C C . LEU A 1 95 ? -9.156 0.783 -17.436 1.00 95.25 95 LEU A C 1
ATOM 733 O O . LEU A 1 95 ? -9.674 0.720 -16.319 1.00 95.25 95 LEU A O 1
ATOM 737 N N . ASP A 1 96 ? -8.746 1.930 -17.982 1.00 93.81 96 ASP A N 1
ATOM 738 C CA . ASP A 1 96 ? -8.941 3.244 -17.371 1.00 93.81 96 ASP A CA 1
ATOM 739 C C . ASP A 1 96 ? -9.175 4.325 -18.432 1.00 93.81 96 ASP A C 1
ATOM 741 O O . ASP A 1 96 ? -8.371 5.234 -18.623 1.00 93.81 96 ASP A O 1
ATOM 745 N N . GLU A 1 97 ? -10.295 4.199 -19.148 1.00 91.62 97 GLU A N 1
ATOM 746 C CA . GLU A 1 97 ? -10.657 5.107 -20.239 1.00 91.62 97 GLU A CA 1
ATOM 747 C C . GLU A 1 97 ? -10.572 6.589 -19.825 1.00 91.62 97 GLU A C 1
ATOM 749 O O . GLU A 1 97 ? -11.001 6.991 -18.739 1.00 91.62 97 GLU A O 1
ATOM 754 N N . GLY A 1 98 ? -10.005 7.412 -20.712 1.00 91.19 98 GLY A N 1
ATOM 755 C CA . GLY A 1 98 ? -9.780 8.840 -20.470 1.00 91.19 98 GLY A CA 1
ATOM 756 C C . GLY A 1 98 ? -8.510 9.172 -19.677 1.00 91.19 98 GLY A C 1
ATOM 757 O O . GLY A 1 98 ? -8.266 10.351 -19.425 1.00 91.19 98 GLY A O 1
ATOM 758 N N . HIS A 1 99 ? -7.703 8.172 -19.317 1.00 90.94 99 HIS A N 1
ATOM 759 C CA . HIS A 1 99 ? -6.413 8.336 -18.648 1.00 90.94 99 HIS A CA 1
ATOM 760 C C . HIS A 1 99 ? -5.292 7.659 -19.443 1.00 90.94 99 HIS A C 1
ATOM 762 O O . HIS A 1 99 ? -5.543 6.817 -20.309 1.00 90.94 99 HIS A O 1
ATOM 768 N N . ASP A 1 100 ? -4.046 8.017 -19.130 1.00 91.56 100 ASP A N 1
ATOM 769 C CA . ASP A 1 100 ? -2.885 7.316 -19.670 1.00 91.56 100 ASP A CA 1
ATOM 770 C C . ASP A 1 100 ? -2.862 5.850 -19.197 1.00 91.56 100 ASP A C 1
ATOM 772 O O . ASP A 1 100 ? -3.401 5.524 -18.129 1.00 91.56 100 ASP A O 1
ATOM 776 N N . PRO A 1 101 ? -2.216 4.939 -19.947 1.00 92.81 101 PRO A N 1
ATOM 777 C CA . PRO A 1 101 ? -2.187 3.527 -19.594 1.00 92.81 101 PRO A CA 1
ATOM 778 C C . PRO A 1 101 ? -1.630 3.296 -18.185 1.00 92.81 101 PRO A C 1
ATOM 780 O O . PRO A 1 101 ? -0.614 3.867 -17.777 1.00 92.81 101 PRO A O 1
ATOM 783 N N . LEU A 1 102 ? -2.306 2.439 -17.422 1.00 94.81 102 LEU A N 1
ATOM 784 C CA . LEU A 1 102 ? -1.810 1.961 -16.132 1.00 94.81 102 LEU A CA 1
ATOM 785 C C . LEU A 1 102 ? -0.603 1.037 -16.344 1.00 94.81 102 LEU A C 1
ATOM 787 O O . LEU A 1 102 ? -0.445 0.447 -17.410 1.00 94.81 102 LEU A O 1
ATOM 791 N N . MET A 1 103 ? 0.212 0.838 -15.309 1.00 94.88 103 MET A N 1
ATOM 792 C CA . MET A 1 103 ? 1.386 -0.040 -15.378 1.00 94.88 103 MET A CA 1
ATOM 793 C C . MET A 1 103 ? 1.296 -1.253 -14.444 1.00 94.88 103 MET A C 1
ATOM 795 O O . MET A 1 103 ? 0.645 -1.213 -13.401 1.00 94.88 103 MET A O 1
ATOM 799 N N . GLU A 1 104 ? 1.985 -2.335 -14.804 1.00 95.06 104 GLU A N 1
ATOM 800 C CA . GLU A 1 104 ? 2.147 -3.562 -14.018 1.00 95.06 104 GLU A CA 1
ATOM 801 C C . GLU A 1 104 ? 3.630 -3.925 -13.883 1.00 95.06 104 GLU A C 1
ATOM 803 O O . GLU A 1 104 ? 4.386 -3.899 -14.856 1.00 95.06 104 GLU A O 1
ATOM 808 N N . ILE A 1 105 ? 4.028 -4.374 -12.687 1.00 95.38 105 ILE A N 1
ATOM 809 C CA . ILE A 1 105 ? 5.336 -5.004 -12.464 1.00 95.38 105 ILE A CA 1
ATOM 810 C C . ILE A 1 105 ? 5.174 -6.518 -12.564 1.00 95.38 105 ILE A C 1
ATOM 812 O O . ILE A 1 105 ? 4.730 -7.175 -11.622 1.00 95.38 105 ILE A O 1
ATOM 816 N N . ALA A 1 106 ? 5.519 -7.082 -13.721 1.00 91.69 106 ALA A N 1
ATOM 817 C CA . ALA A 1 106 ? 5.209 -8.478 -14.034 1.00 91.69 106 ALA A CA 1
ATOM 818 C C . ALA A 1 106 ? 6.332 -9.468 -13.671 1.00 91.69 106 ALA A C 1
ATOM 820 O O . ALA A 1 106 ? 6.145 -10.682 -13.788 1.00 91.69 106 ALA A O 1
ATOM 821 N N . SER A 1 107 ? 7.513 -8.977 -13.277 1.00 95.06 107 SER A N 1
ATOM 822 C CA . SER A 1 107 ? 8.703 -9.810 -13.058 1.00 95.06 107 SER A CA 1
ATOM 823 C C . SER A 1 107 ? 9.740 -9.161 -12.135 1.00 95.06 107 SER A C 1
ATOM 825 O O . SER A 1 107 ? 9.726 -7.949 -11.917 1.00 95.06 107 SER A O 1
ATOM 827 N N . ALA A 1 108 ? 10.697 -9.965 -11.657 1.00 95.56 108 ALA A N 1
ATOM 828 C CA . ALA A 1 108 ? 11.851 -9.483 -10.892 1.00 95.56 108 ALA A CA 1
ATOM 829 C C . ALA A 1 108 ? 12.709 -8.493 -11.700 1.00 95.56 108 ALA A C 1
ATOM 831 O O . ALA A 1 108 ? 13.252 -7.537 -11.151 1.00 95.56 108 ALA A O 1
ATOM 832 N N . GLN A 1 109 ? 12.760 -8.668 -13.024 1.00 93.75 109 GLN A N 1
ATOM 833 C CA . GLN A 1 109 ? 13.410 -7.721 -13.923 1.00 93.75 109 GLN A CA 1
ATOM 834 C C . GLN A 1 109 ? 12.749 -6.337 -13.861 1.00 93.75 109 GLN A C 1
ATOM 836 O O . GLN A 1 109 ? 13.461 -5.340 -13.847 1.00 93.75 109 GLN A O 1
ATOM 841 N N . GLY A 1 110 ? 11.418 -6.270 -13.745 1.00 94.62 110 GLY A N 1
ATOM 842 C CA . GLY A 1 110 ? 10.681 -5.012 -13.588 1.00 94.62 110 GLY A CA 1
ATOM 843 C C . GLY A 1 110 ? 11.019 -4.291 -12.284 1.00 94.62 110 GLY A C 1
ATOM 844 O O . GLY A 1 110 ? 11.291 -3.093 -12.298 1.00 94.62 110 GLY A O 1
ATOM 845 N N . LEU A 1 111 ? 11.100 -5.029 -11.172 1.00 96.38 111 LEU A N 1
ATOM 846 C CA . LEU A 1 111 ? 11.555 -4.485 -9.885 1.00 96.38 111 LEU A CA 1
ATOM 847 C C . LEU A 1 111 ? 12.972 -3.909 -9.988 1.00 96.38 111 LEU A C 1
ATOM 849 O O . LEU A 1 111 ? 13.244 -2.810 -9.507 1.00 96.38 111 LEU A O 1
ATOM 853 N N . ARG A 1 112 ? 13.873 -4.625 -10.667 1.00 95.75 112 ARG A N 1
ATOM 854 C CA . ARG A 1 112 ? 15.249 -4.176 -10.892 1.00 95.75 112 ARG A CA 1
ATOM 855 C C . ARG A 1 112 ? 15.317 -2.941 -11.798 1.00 95.75 112 ARG A C 1
ATOM 857 O O . ARG A 1 112 ? 16.077 -2.019 -11.505 1.00 95.75 112 ARG A O 1
ATOM 864 N N . SER A 1 113 ? 14.511 -2.892 -12.859 1.00 94.06 113 SER A N 1
ATOM 865 C CA . SER A 1 113 ? 14.367 -1.718 -13.730 1.00 94.06 113 SER A CA 1
ATOM 866 C C . SER A 1 113 ? 13.895 -0.494 -12.958 1.00 94.06 113 SER A C 1
ATOM 868 O O . SER A 1 113 ? 14.474 0.583 -13.098 1.00 94.06 113 SER A O 1
ATOM 870 N N . TYR A 1 114 ? 12.910 -0.650 -12.080 1.00 95.00 114 TYR A N 1
ATOM 871 C CA . TYR A 1 114 ? 12.416 0.478 -11.306 1.00 95.00 114 TYR A CA 1
ATOM 872 C C . TYR A 1 114 ? 13.339 0.893 -10.161 1.00 95.00 114 TYR A C 1
ATOM 874 O O . TYR A 1 114 ? 13.503 2.091 -9.928 1.00 95.00 114 TYR A O 1
ATOM 882 N N . ALA A 1 115 ? 14.048 -0.043 -9.528 1.00 96.00 115 ALA A N 1
ATOM 883 C CA . ALA A 1 115 ? 15.123 0.291 -8.595 1.00 96.00 115 ALA A CA 1
ATOM 884 C C . ALA A 1 115 ? 16.242 1.100 -9.286 1.00 96.00 115 ALA A C 1
ATOM 886 O O . ALA A 1 115 ? 16.715 2.099 -8.742 1.00 96.00 115 ALA A O 1
ATOM 887 N N . GLN A 1 116 ? 16.607 0.755 -10.531 1.00 94.94 116 GLN A N 1
ATOM 888 C CA . GLN A 1 116 ? 17.517 1.566 -11.354 1.00 94.94 116 GLN A CA 1
ATOM 889 C C . GLN A 1 116 ? 16.997 3.001 -11.556 1.00 94.94 116 GLN A C 1
ATOM 891 O O . GLN A 1 116 ? 17.796 3.942 -11.546 1.00 94.94 116 GLN A O 1
ATOM 896 N N . MET A 1 117 ? 15.679 3.164 -11.689 1.00 94.25 117 MET A N 1
ATOM 897 C CA . MET A 1 117 ? 14.974 4.445 -11.835 1.00 94.25 117 MET A CA 1
ATOM 898 C C . MET A 1 117 ? 14.669 5.144 -10.501 1.00 94.25 117 MET A C 1
ATOM 900 O O . MET A 1 117 ? 13.895 6.108 -10.470 1.00 94.25 117 MET A O 1
ATOM 904 N N . ASN A 1 118 ? 15.311 4.700 -9.416 1.00 96.12 118 ASN A N 1
ATOM 905 C CA . ASN A 1 118 ? 15.199 5.255 -8.069 1.00 96.12 118 ASN A CA 1
ATOM 906 C C . ASN A 1 118 ? 13.804 5.093 -7.441 1.00 96.12 118 ASN A C 1
ATOM 908 O O . ASN A 1 118 ? 13.413 5.910 -6.608 1.00 96.12 118 ASN A O 1
ATOM 912 N N . VAL A 1 119 ? 13.038 4.071 -7.837 1.00 97.38 119 VAL A N 1
ATOM 913 C CA . VAL A 1 119 ? 11.791 3.704 -7.152 1.00 97.38 119 VAL A CA 1
ATOM 914 C C . VAL A 1 119 ? 12.103 3.139 -5.772 1.00 97.38 119 VAL A C 1
ATOM 916 O O . VAL A 1 119 ? 12.903 2.212 -5.635 1.00 97.38 119 VAL A O 1
ATOM 919 N N . ILE A 1 120 ? 11.418 3.677 -4.767 1.00 97.94 120 ILE A N 1
ATOM 920 C CA . ILE A 1 120 ? 11.463 3.203 -3.384 1.00 97.94 120 ILE A CA 1
ATOM 921 C C . ILE A 1 120 ? 10.151 2.551 -2.992 1.00 97.94 120 ILE A C 1
ATOM 923 O O . ILE A 1 120 ? 10.201 1.529 -2.325 1.00 97.94 120 ILE A O 1
ATOM 927 N N . GLU A 1 121 ? 8.998 3.094 -3.384 1.00 98.56 121 GLU A N 1
ATOM 928 C CA . GLU A 1 121 ? 7.709 2.535 -2.966 1.00 98.56 121 GLU A CA 1
ATOM 929 C C . GLU A 1 121 ? 6.903 2.006 -4.149 1.00 98.56 121 GLU A C 1
ATOM 931 O O . GLU A 1 121 ? 6.845 2.644 -5.198 1.00 98.56 121 GLU A O 1
ATOM 936 N N . TYR A 1 122 ? 6.218 0.883 -3.943 1.00 98.56 122 TYR A N 1
ATOM 937 C CA . TYR A 1 122 ? 5.260 0.303 -4.877 1.00 98.56 122 TYR A CA 1
ATOM 938 C C . TYR A 1 122 ? 3.882 0.295 -4.232 1.00 98.56 122 TYR A C 1
ATOM 940 O O . TYR A 1 122 ? 3.690 -0.228 -3.133 1.00 98.56 122 TYR A O 1
ATOM 948 N N . HIS A 1 123 ? 2.905 0.855 -4.926 1.00 98.56 123 HIS A N 1
ATOM 949 C CA . HIS A 1 123 ? 1.540 1.030 -4.459 1.00 98.56 123 HIS A CA 1
ATOM 950 C C . HIS A 1 123 ? 0.596 0.353 -5.424 1.00 98.56 123 HIS A C 1
ATOM 952 O O . HIS A 1 123 ? 0.683 0.553 -6.627 1.00 98.56 123 HIS A O 1
ATOM 958 N N . THR A 1 124 ? -0.325 -0.445 -4.912 1.00 98.25 124 THR A N 1
ATOM 959 C CA . THR A 1 124 ? -1.165 -1.274 -5.762 1.00 98.25 124 THR A CA 1
ATOM 960 C C . THR A 1 124 ? -2.631 -0.914 -5.618 1.00 98.25 124 THR A C 1
ATOM 962 O O . THR A 1 124 ? -3.066 -0.533 -4.530 1.00 98.25 124 THR A O 1
ATOM 965 N N . TRP A 1 125 ? -3.403 -1.098 -6.687 1.00 98.12 125 TRP A N 1
ATOM 966 C CA . TRP A 1 125 ? -4.869 -1.073 -6.616 1.00 98.12 125 TRP A CA 1
ATOM 967 C C . TRP A 1 125 ? -5.402 -2.224 -5.744 1.00 98.12 125 TRP A C 1
ATOM 969 O O . TRP A 1 125 ? -4.622 -3.029 -5.237 1.00 98.12 125 TRP A O 1
ATOM 979 N N . ASN A 1 126 ? -6.731 -2.334 -5.608 1.00 98.19 126 ASN A N 1
ATOM 980 C CA . ASN A 1 126 ? -7.426 -3.470 -4.975 1.00 98.19 126 ASN A CA 1
ATOM 981 C C . ASN A 1 126 ? -8.187 -4.400 -5.959 1.00 98.19 126 ASN A C 1
ATOM 983 O O . ASN A 1 126 ? -8.798 -5.363 -5.509 1.00 98.19 126 ASN A O 1
ATOM 987 N N . ALA A 1 127 ? -8.038 -4.221 -7.288 1.00 98.19 127 ALA A N 1
ATOM 988 C CA . ALA A 1 127 ? -8.418 -5.193 -8.336 1.00 98.19 127 ALA A CA 1
ATOM 989 C C . ALA A 1 127 ? -7.268 -5.607 -9.289 1.00 98.19 127 ALA A C 1
ATOM 991 O O . ALA A 1 127 ? -6.237 -4.935 -9.367 1.00 98.19 127 ALA A O 1
ATOM 992 N N . LEU A 1 128 ? -7.467 -6.706 -10.021 1.00 98.00 128 LEU A N 1
ATOM 993 C CA . LEU A 1 128 ? -6.550 -7.222 -11.048 1.00 98.00 128 LEU A CA 1
ATOM 994 C C . LEU A 1 128 ? -7.004 -6.811 -12.456 1.00 98.00 128 LEU A C 1
ATOM 996 O O . LEU A 1 128 ? -8.198 -6.639 -12.694 1.00 98.00 128 LEU A O 1
ATOM 1000 N N . LYS A 1 129 ? -6.066 -6.720 -13.402 1.00 96.81 129 LYS A N 1
ATOM 1001 C CA . LYS A 1 129 ? -6.295 -6.257 -14.781 1.00 96.81 129 LYS A CA 1
ATOM 1002 C C . LYS A 1 129 ? -7.327 -7.073 -15.565 1.00 96.81 129 LYS A C 1
ATOM 1004 O O . LYS A 1 129 ? -8.025 -6.523 -16.400 1.00 96.81 129 LYS A O 1
ATOM 1009 N N . ASP A 1 130 ? -7.454 -8.373 -15.294 1.00 97.44 130 ASP A N 1
ATOM 1010 C CA . ASP A 1 130 ? -8.415 -9.260 -15.971 1.00 97.44 130 ASP A CA 1
ATOM 1011 C C . ASP A 1 130 ? -9.864 -9.012 -15.527 1.00 97.44 130 ASP A C 1
ATOM 1013 O O . ASP A 1 130 ? -10.807 -9.460 -16.179 1.00 97.44 130 ASP A O 1
ATOM 1017 N N . ARG A 1 131 ? -10.059 -8.326 -14.394 1.00 97.50 131 ARG A N 1
ATOM 1018 C CA . ARG A 1 131 ? -11.377 -7.953 -13.881 1.00 97.50 131 ARG A CA 1
ATOM 1019 C C . ARG A 1 131 ? -11.283 -6.688 -13.031 1.00 97.50 131 ARG A C 1
ATOM 1021 O O . ARG A 1 131 ? -11.579 -6.712 -11.835 1.00 97.50 131 ARG A O 1
ATOM 1028 N N . ILE A 1 132 ? -10.864 -5.593 -13.662 1.00 97.69 132 ILE A N 1
ATOM 1029 C CA . ILE A 1 132 ? -10.490 -4.354 -12.966 1.00 97.69 132 ILE A CA 1
ATOM 1030 C C . ILE A 1 132 ? -11.649 -3.713 -12.193 1.00 97.69 132 ILE A C 1
ATOM 1032 O O . ILE A 1 132 ? -11.434 -3.103 -11.153 1.00 97.69 132 ILE A O 1
ATOM 1036 N N . GLU A 1 133 ? -12.888 -3.940 -12.630 1.00 98.19 133 GLU A N 1
ATOM 1037 C CA . GLU A 1 133 ? -14.096 -3.416 -11.980 1.00 98.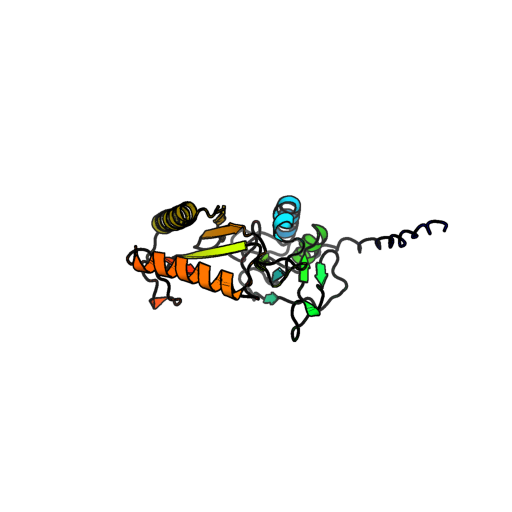19 133 GLU A CA 1
ATOM 1038 C C . GLU A 1 133 ? -14.599 -4.266 -10.803 1.00 98.19 133 GLU A C 1
ATOM 1040 O O . GLU A 1 133 ? -15.640 -3.965 -10.220 1.00 98.19 133 GLU A O 1
ATOM 1045 N N . ARG A 1 134 ? -13.903 -5.355 -10.445 1.00 98.44 134 ARG A N 1
ATOM 1046 C CA . ARG A 1 134 ? -14.299 -6.252 -9.346 1.00 98.44 134 ARG A CA 1
ATOM 1047 C C . ARG A 1 134 ? -13.112 -6.531 -8.414 1.00 98.44 134 ARG A C 1
ATOM 1049 O O . ARG A 1 134 ? -12.352 -7.470 -8.676 1.00 98.44 134 ARG A O 1
ATOM 1056 N N . PRO A 1 135 ? -12.961 -5.760 -7.322 1.00 98.56 135 PRO A N 1
ATOM 1057 C CA . PRO A 1 135 ? -11.869 -5.925 -6.366 1.00 98.56 135 PRO A CA 1
ATOM 1058 C C . PRO A 1 135 ? -11.749 -7.345 -5.803 1.00 98.56 135 PRO A C 1
ATOM 1060 O O . PRO A 1 135 ? -12.746 -8.006 -5.506 1.00 98.56 135 PRO A O 1
ATOM 1063 N N . ASP A 1 136 ? -10.511 -7.802 -5.629 1.00 98.38 136 ASP A N 1
ATOM 1064 C CA . ASP A 1 136 ? -10.137 -9.040 -4.929 1.00 98.38 136 ASP A CA 1
ATOM 1065 C C . ASP A 1 136 ? -9.656 -8.780 -3.499 1.00 98.38 136 ASP A C 1
ATOM 1067 O O . ASP A 1 136 ? -9.356 -9.723 -2.766 1.00 98.38 136 ASP A O 1
ATOM 1071 N N . ARG A 1 137 ? -9.557 -7.512 -3.093 1.00 98.00 137 ARG A N 1
ATOM 1072 C CA . ARG A 1 137 ? -9.108 -7.104 -1.760 1.00 98.00 137 ARG A CA 1
ATOM 1073 C C . ARG A 1 137 ? -9.954 -5.946 -1.245 1.00 98.00 137 ARG A C 1
ATOM 1075 O O . ARG A 1 137 ? -10.399 -5.097 -2.011 1.00 98.00 137 ARG A O 1
ATOM 1082 N N . MET A 1 138 ? -10.126 -5.904 0.067 1.00 98.38 138 MET A N 1
ATOM 1083 C CA . MET A 1 138 ? -10.628 -4.756 0.812 1.00 98.38 138 MET A CA 1
ATOM 1084 C C . MET A 1 138 ? -9.618 -4.439 1.908 1.00 98.38 138 MET A C 1
ATOM 1086 O O . MET A 1 138 ? -9.210 -5.331 2.648 1.00 98.38 138 MET A O 1
ATOM 1090 N N . THR A 1 139 ? -9.186 -3.187 1.991 1.00 98.31 139 THR A N 1
ATOM 1091 C CA . THR A 1 139 ? -8.140 -2.746 2.913 1.00 98.31 139 THR A CA 1
ATOM 1092 C C . THR A 1 139 ? -8.690 -1.731 3.904 1.00 98.31 139 THR A C 1
ATOM 1094 O O . THR A 1 139 ? -9.377 -0.786 3.517 1.00 98.31 139 THR A O 1
ATOM 1097 N N . PHE A 1 140 ? -8.347 -1.921 5.172 1.00 98.38 140 PHE A N 1
ATOM 1098 C CA . PHE A 1 140 ? -8.520 -0.953 6.244 1.00 98.38 140 PHE A CA 1
ATOM 1099 C C . PHE A 1 140 ? -7.137 -0.448 6.644 1.00 98.38 140 PHE A C 1
ATOM 1101 O O . PHE A 1 140 ? -6.290 -1.233 7.075 1.00 98.38 140 PHE A O 1
ATOM 1108 N N . ASP A 1 141 ? -6.903 0.843 6.457 1.00 97.50 141 ASP A N 1
ATOM 1109 C CA . ASP A 1 141 ? -5.641 1.509 6.774 1.00 97.50 141 ASP A CA 1
ATOM 1110 C C . ASP A 1 141 ? -5.800 2.252 8.109 1.00 97.50 141 ASP A C 1
ATOM 1112 O O . ASP A 1 141 ? -6.552 3.218 8.217 1.00 97.50 141 ASP A O 1
ATOM 1116 N N . LEU A 1 142 ? -5.208 1.703 9.170 1.00 97.38 142 LEU A N 1
ATOM 1117 C CA . LEU A 1 142 ? -5.352 2.204 10.531 1.00 97.38 142 LEU A CA 1
ATOM 1118 C C . LEU A 1 142 ? -4.303 3.277 10.788 1.00 97.38 142 LEU A C 1
ATOM 1120 O O . LEU A 1 142 ? -3.139 2.973 11.061 1.00 97.38 142 LEU A O 1
ATOM 1124 N N . ASP A 1 143 ? -4.760 4.522 10.771 1.00 94.38 143 ASP A N 1
ATOM 1125 C CA . ASP A 1 143 ? -3.942 5.695 11.014 1.00 94.38 143 ASP A CA 1
ATOM 1126 C C . ASP A 1 143 ? -4.149 6.233 12.439 1.00 94.38 143 ASP A C 1
ATOM 1128 O O . ASP A 1 143 ? -5.207 6.819 12.726 1.00 94.38 143 ASP A O 1
ATOM 1132 N N . PRO A 1 144 ? -3.150 6.122 13.334 1.00 95.38 144 PRO A N 1
ATOM 1133 C CA . PRO A 1 144 ? -3.209 6.796 14.625 1.00 95.38 144 PRO A CA 1
ATOM 1134 C C . PRO A 1 144 ? -3.207 8.314 14.446 1.00 95.38 144 PRO A C 1
ATOM 1136 O O . PRO A 1 144 ? -2.386 8.871 13.708 1.00 95.38 144 PRO A O 1
ATOM 1139 N N . GLY A 1 145 ? -4.111 9.001 15.139 1.00 94.94 145 GLY A N 1
ATOM 1140 C CA . GLY A 1 145 ? -3.980 10.434 15.347 1.00 94.94 145 GLY A CA 1
ATOM 1141 C C . GLY A 1 145 ? -2.991 10.779 16.454 1.00 94.94 145 GLY A C 1
ATOM 1142 O O . GLY A 1 145 ? -2.442 9.913 17.136 1.00 94.94 145 GLY A O 1
ATOM 1143 N N . ASP A 1 146 ? -2.762 12.077 16.627 1.00 94.44 146 ASP A N 1
ATOM 1144 C CA . ASP A 1 146 ? -1.831 12.571 17.637 1.00 94.44 146 ASP A CA 1
ATOM 1145 C C . ASP A 1 146 ? -2.291 12.156 19.040 1.00 94.44 146 ASP A C 1
ATOM 1147 O O . ASP A 1 146 ? -3.477 12.240 19.367 1.00 94.44 146 ASP A O 1
ATOM 1151 N N . GLY A 1 147 ? -1.347 11.694 19.860 1.00 94.50 147 GLY A N 1
ATOM 1152 C CA . GLY A 1 147 ? -1.613 11.196 21.211 1.00 94.50 147 GLY A CA 1
ATOM 1153 C C . GLY A 1 147 ? -1.991 9.714 21.297 1.00 94.50 147 GLY A C 1
ATOM 1154 O O . GLY A 1 147 ? -2.087 9.211 22.408 1.00 94.50 147 GLY A O 1
ATOM 1155 N N . VAL A 1 148 ? -2.156 9.006 20.174 1.00 97.12 148 VAL A N 1
ATOM 1156 C CA . VAL A 1 148 ? -2.367 7.549 20.177 1.00 97.12 148 VAL A CA 1
ATOM 1157 C C . VAL A 1 148 ? -1.024 6.828 20.260 1.00 97.12 148 VAL A C 1
ATOM 1159 O O . VAL A 1 148 ? -0.161 6.981 19.391 1.00 97.12 148 VAL A O 1
ATOM 1162 N N . SER A 1 149 ? -0.848 6.025 21.302 1.00 96.50 149 SER A N 1
ATOM 1163 C CA . SER A 1 149 ? 0.325 5.176 21.504 1.00 96.50 149 SER A CA 1
ATOM 1164 C C . SER A 1 149 ? 0.328 3.960 20.570 1.00 96.50 149 SER A C 1
ATOM 1166 O O . SER A 1 149 ? -0.702 3.531 20.051 1.00 96.50 149 SER A O 1
ATOM 1168 N N . TRP A 1 150 ? 1.498 3.344 20.378 1.00 95.94 150 TRP A N 1
ATOM 1169 C CA . TRP A 1 150 ? 1.601 2.113 19.586 1.00 95.94 150 TRP A CA 1
ATOM 1170 C C . TRP A 1 150 ? 0.759 0.963 20.160 1.00 95.94 150 TRP A C 1
ATOM 1172 O O . TRP A 1 150 ? 0.133 0.226 19.404 1.00 95.94 150 TRP A O 1
ATOM 1182 N N . GLN A 1 151 ? 0.693 0.847 21.489 1.00 96.94 151 GLN A N 1
ATOM 1183 C CA . GLN A 1 151 ? -0.141 -0.153 22.163 1.00 96.94 151 GLN A CA 1
ATOM 1184 C C . GLN A 1 151 ? -1.618 0.032 21.801 1.00 96.94 151 GLN A C 1
ATOM 1186 O O . GLN A 1 151 ? -2.282 -0.930 21.425 1.00 96.94 151 GLN A O 1
ATOM 1191 N N . GLU A 1 152 ? -2.107 1.272 21.786 1.00 97.19 152 GLU A N 1
ATOM 1192 C CA . GLU A 1 152 ? -3.480 1.574 21.371 1.00 97.19 152 GLU A CA 1
ATOM 1193 C C . GLU A 1 152 ? -3.725 1.262 19.888 1.00 97.19 152 GLU A C 1
ATOM 1195 O O . GLU A 1 152 ? -4.806 0.792 19.536 1.00 97.19 152 GLU A O 1
ATOM 1200 N N . VAL A 1 153 ? -2.727 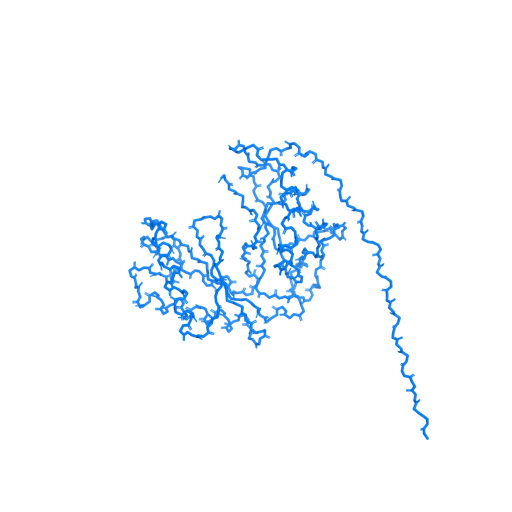1.440 19.009 1.00 97.31 153 VAL A N 1
ATOM 1201 C CA . VAL A 1 153 ? -2.809 0.994 17.603 1.00 97.31 153 VAL A CA 1
ATOM 1202 C C . VAL A 1 153 ? -2.953 -0.524 17.511 1.00 97.31 153 VAL A C 1
ATOM 1204 O O . VAL A 1 153 ? -3.782 -1.019 16.741 1.00 97.31 153 VAL A O 1
ATOM 1207 N N . GLN A 1 154 ? -2.178 -1.277 18.294 1.00 97.38 154 GLN A N 1
ATOM 1208 C CA . GLN A 1 154 ? -2.268 -2.738 18.337 1.00 97.38 154 GLN A CA 1
ATOM 1209 C C . GLN A 1 154 ? -3.640 -3.195 18.850 1.00 97.38 154 GLN A C 1
ATOM 1211 O O . GLN A 1 154 ? -4.284 -4.023 18.204 1.00 97.38 154 GLN A O 1
ATOM 1216 N N . GLU A 1 155 ? -4.119 -2.615 19.953 1.00 97.38 155 GLU A N 1
ATOM 1217 C CA . GLU A 1 155 ? -5.456 -2.868 20.505 1.00 97.38 155 GLU A CA 1
ATOM 1218 C C . GLU A 1 155 ? -6.554 -2.556 19.481 1.00 97.38 155 GLU A C 1
ATOM 1220 O O . GLU A 1 155 ? -7.403 -3.403 19.196 1.00 97.38 155 GLU A O 1
ATOM 1225 N N . GLY A 1 156 ? -6.503 -1.379 18.853 1.00 97.06 156 GLY A N 1
ATOM 1226 C CA . GLY A 1 156 ? -7.458 -0.979 17.822 1.00 97.06 156 GLY A CA 1
ATOM 1227 C C . GLY A 1 156 ? -7.462 -1.928 16.620 1.00 97.06 156 GLY A C 1
ATOM 1228 O O . GLY A 1 156 ? -8.516 -2.285 16.095 1.00 97.06 156 GLY A O 1
ATOM 1229 N N . THR A 1 157 ? -6.291 -2.418 16.218 1.00 97.88 157 THR A N 1
ATOM 1230 C CA . THR A 1 157 ? -6.166 -3.409 15.139 1.00 97.88 157 THR A CA 1
ATOM 1231 C C . THR A 1 157 ? -6.806 -4.743 15.507 1.00 97.88 157 THR A C 1
ATOM 1233 O O . THR A 1 157 ? -7.475 -5.358 14.672 1.00 97.88 157 THR A O 1
ATOM 1236 N N . LEU A 1 158 ? -6.633 -5.197 16.750 1.00 97.50 158 LEU A N 1
ATOM 1237 C CA . LEU A 1 158 ? -7.265 -6.421 17.241 1.00 97.50 158 LEU A CA 1
ATOM 1238 C C . LEU A 1 158 ? -8.791 -6.289 17.263 1.00 97.50 158 LEU A C 1
ATOM 1240 O O . LEU A 1 158 ? -9.470 -7.212 16.823 1.00 97.50 158 LEU A O 1
ATOM 1244 N N . LEU A 1 159 ? -9.329 -5.138 17.674 1.00 97.81 159 LEU A N 1
ATOM 1245 C CA . LEU A 1 159 ? -10.772 -4.868 17.639 1.00 97.81 159 LEU A CA 1
ATOM 1246 C C . LEU A 1 159 ? -11.333 -4.911 16.209 1.00 97.81 159 LEU A C 1
ATOM 1248 O O . LEU A 1 159 ? -12.366 -5.535 15.969 1.00 97.81 159 LEU A O 1
ATOM 1252 N N . VAL A 1 160 ? -10.626 -4.317 15.240 1.00 98.00 160 VAL A N 1
ATOM 1253 C CA . VAL A 1 160 ? -10.987 -4.408 13.813 1.00 98.00 160 VAL A CA 1
ATOM 1254 C C . VAL A 1 160 ? -10.993 -5.865 13.350 1.00 98.00 160 VAL A C 1
ATOM 1256 O O . VAL A 1 160 ? -11.936 -6.297 12.688 1.00 98.00 160 VAL A O 1
ATOM 1259 N N . ARG A 1 161 ? -9.972 -6.649 13.716 1.00 97.12 161 ARG A N 1
ATOM 1260 C CA . ARG A 1 161 ? -9.896 -8.074 13.373 1.00 97.12 161 ARG A CA 1
ATOM 1261 C C . ARG A 1 161 ? -11.059 -8.870 13.968 1.00 97.12 161 ARG A C 1
ATOM 1263 O O . ARG A 1 161 ? -11.635 -9.670 13.240 1.00 97.12 161 ARG A O 1
ATOM 1270 N N . VAL A 1 162 ? -11.402 -8.652 15.239 1.00 97.06 162 VAL A N 1
ATOM 1271 C CA . VAL A 1 162 ? -12.532 -9.326 15.902 1.00 97.06 162 VAL A CA 1
ATOM 1272 C C . VAL A 1 162 ? -13.830 -9.031 15.158 1.00 97.06 162 VAL A C 1
ATOM 1274 O O . VAL A 1 162 ? -14.526 -9.962 14.770 1.00 97.06 162 VAL A O 1
ATOM 1277 N N . LEU A 1 163 ? -14.114 -7.761 14.849 1.00 97.75 163 LEU A N 1
ATOM 1278 C CA . LEU A 1 163 ? -15.312 -7.405 14.085 1.00 97.75 163 LEU A CA 1
ATOM 1279 C C . LEU A 1 163 ? -15.356 -8.102 12.716 1.00 97.75 163 LEU A C 1
ATOM 1281 O O . LEU A 1 163 ? -16.398 -8.611 12.312 1.00 97.75 163 LEU A O 1
ATOM 1285 N N . LEU A 1 164 ? -14.235 -8.143 11.992 1.00 98.19 164 LEU A N 1
ATOM 1286 C CA . LEU A 1 164 ? -14.168 -8.836 10.703 1.00 98.19 164 LEU A CA 1
ATOM 1287 C C . LEU A 1 164 ? -14.395 -10.347 10.853 1.00 98.19 164 LEU A C 1
ATOM 1289 O O . LEU A 1 164 ? -15.097 -10.932 10.032 1.00 98.19 164 LEU A O 1
ATOM 1293 N N . GLN A 1 165 ? -13.864 -10.968 11.909 1.00 97.19 165 GLN A N 1
ATOM 1294 C CA . GLN A 1 165 ? -14.085 -12.385 12.205 1.00 97.19 165 GLN A CA 1
ATOM 1295 C C . GLN A 1 165 ? -15.558 -12.691 12.500 1.00 97.19 165 GLN A C 1
ATOM 1297 O O . GLN A 1 165 ? -16.076 -13.659 11.948 1.00 97.19 165 GLN A O 1
ATOM 1302 N N . GLU A 1 166 ? -16.247 -11.846 13.270 1.00 97.81 166 GLU A N 1
ATOM 1303 C CA . GLU A 1 166 ? -17.692 -11.975 13.530 1.00 97.81 166 GLU A CA 1
ATOM 1304 C C . GLU A 1 166 ? -18.532 -11.842 12.249 1.00 97.81 166 GLU A C 1
ATOM 1306 O O . GLU A 1 166 ? -19.574 -12.476 12.099 1.00 97.81 166 GLU A O 1
ATOM 1311 N N . LEU A 1 167 ? -18.051 -11.072 11.269 1.00 97.75 167 LEU A N 1
ATOM 1312 C CA . LEU A 1 167 ? -18.653 -10.975 9.934 1.00 97.75 167 LEU A CA 1
ATOM 1313 C C . LEU A 1 167 ? -18.271 -12.145 9.004 1.00 97.75 167 LEU A C 1
ATOM 1315 O O . LEU A 1 167 ? -18.664 -12.152 7.835 1.00 97.75 167 LEU A O 1
ATOM 1319 N N . GLY A 1 168 ? -17.487 -13.118 9.480 1.00 97.81 168 GLY A N 1
ATOM 1320 C CA . GLY A 1 168 ? -16.990 -14.242 8.684 1.00 97.81 168 GLY A CA 1
ATOM 1321 C C . GLY A 1 168 ? -15.935 -13.850 7.643 1.00 97.81 168 GLY A C 1
ATOM 1322 O O . GLY A 1 168 ? -15.729 -14.573 6.665 1.00 97.81 168 GLY A O 1
ATOM 1323 N N . LEU A 1 169 ? -15.277 -12.701 7.816 1.00 98.00 169 LEU A N 1
ATOM 1324 C CA . LEU A 1 169 ? -14.281 -12.167 6.892 1.00 98.00 169 LEU A CA 1
ATOM 1325 C C . LEU A 1 169 ? -12.863 -12.503 7.379 1.00 98.00 169 LEU A C 1
ATOM 1327 O O . LEU A 1 169 ? -12.427 -11.984 8.411 1.00 98.00 169 LEU A O 1
ATOM 1331 N N . PRO A 1 170 ? -12.096 -13.335 6.648 1.00 97.25 170 PRO A N 1
ATOM 1332 C CA . PRO A 1 170 ? -10.695 -13.558 6.977 1.00 97.25 170 PRO A CA 1
ATOM 1333 C C . PRO A 1 170 ? -9.901 -12.262 6.787 1.00 97.25 170 PRO A C 1
ATOM 1335 O O . PRO A 1 170 ? -10.121 -11.523 5.829 1.00 97.25 170 PRO A O 1
ATOM 1338 N N . ALA A 1 171 ? -8.955 -11.994 7.684 1.00 97.00 171 ALA A N 1
ATOM 1339 C CA . ALA A 1 171 ? -8.190 -10.754 7.692 1.00 97.00 171 ALA A CA 1
ATOM 1340 C C . ALA A 1 171 ? -6.696 -11.032 7.884 1.00 97.00 171 ALA A C 1
ATOM 1342 O O . ALA A 1 171 ? -6.304 -11.790 8.774 1.00 97.00 171 ALA A O 1
ATOM 1343 N N . PHE A 1 172 ? -5.869 -10.392 7.061 1.00 97.75 172 PHE A N 1
ATOM 1344 C CA . PHE A 1 172 ? -4.412 -10.460 7.107 1.00 97.75 172 PHE A CA 1
ATOM 1345 C C . PHE A 1 172 ? -3.847 -9.104 7.509 1.00 97.75 172 PHE A C 1
ATOM 1347 O O . PHE A 1 172 ? -4.354 -8.065 7.092 1.00 97.75 172 PHE A O 1
ATOM 1354 N N . LEU A 1 173 ? -2.791 -9.114 8.314 1.00 97.88 173 LEU A N 1
ATOM 1355 C CA . LEU A 1 173 ? -2.173 -7.905 8.842 1.00 97.88 173 LEU A CA 1
ATOM 1356 C C . LEU A 1 173 ? -0.817 -7.672 8.183 1.00 97.88 173 LEU A C 1
ATOM 1358 O O . LEU A 1 173 ? -0.036 -8.607 8.013 1.00 97.88 173 LEU A O 1
ATOM 1362 N N . LYS A 1 174 ? -0.508 -6.411 7.887 1.00 97.25 174 LYS A N 1
ATOM 1363 C CA . LYS A 1 174 ? 0.859 -5.968 7.608 1.00 97.25 174 LYS A CA 1
ATOM 1364 C C . LYS A 1 174 ? 1.127 -4.604 8.227 1.00 97.25 174 LYS A C 1
ATOM 1366 O O . LYS A 1 174 ? 0.218 -3.782 8.362 1.00 97.25 174 LYS A O 1
ATOM 1371 N N . THR A 1 175 ? 2.387 -4.338 8.549 1.00 97.19 175 THR A N 1
ATOM 1372 C CA . THR A 1 175 ? 2.812 -2.980 8.883 1.00 97.19 175 THR A CA 1
ATOM 1373 C C . THR A 1 175 ? 2.718 -2.086 7.647 1.00 97.19 175 THR A C 1
ATOM 1375 O O . THR A 1 175 ? 2.896 -2.530 6.508 1.00 97.19 175 THR A O 1
ATOM 1378 N N . SER A 1 176 ? 2.394 -0.809 7.855 1.00 95.56 176 SER A N 1
ATOM 1379 C CA . SER A 1 176 ? 2.455 0.182 6.773 1.00 95.56 176 SER A CA 1
ATOM 1380 C C . SER A 1 176 ? 3.902 0.578 6.452 1.00 95.56 176 SER A C 1
ATOM 1382 O O . SER A 1 176 ? 4.168 1.072 5.360 1.00 95.56 176 SER A O 1
ATOM 1384 N N . GLY A 1 177 ? 4.826 0.406 7.406 1.00 93.12 177 GLY A N 1
ATOM 1385 C CA . GLY A 1 177 ? 6.163 1.011 7.392 1.00 93.12 177 GLY A CA 1
ATOM 1386 C C . GLY A 1 177 ? 6.154 2.517 7.710 1.00 93.12 177 GLY A C 1
ATOM 1387 O O . GLY A 1 177 ? 7.172 3.184 7.583 1.00 93.12 177 GLY A O 1
ATOM 1388 N N . GLY A 1 178 ? 4.997 3.066 8.093 1.00 92.19 178 GLY A N 1
ATOM 1389 C CA . GLY A 1 178 ? 4.848 4.377 8.718 1.00 92.19 178 GLY A CA 1
ATOM 1390 C C . GLY A 1 178 ? 4.372 4.223 10.163 1.00 92.19 178 GLY A C 1
ATOM 1391 O O . GLY A 1 178 ? 4.851 3.361 10.892 1.00 92.19 178 GLY A O 1
ATOM 1392 N N . LYS A 1 179 ? 3.399 5.041 10.576 1.00 91.25 179 LYS A N 1
ATOM 1393 C CA . LYS A 1 179 ? 2.836 4.999 11.939 1.00 91.25 179 LYS A CA 1
ATOM 1394 C C . LYS A 1 179 ? 1.700 3.977 12.114 1.00 91.25 179 LYS A C 1
ATOM 1396 O O . LYS A 1 179 ? 1.321 3.691 13.242 1.00 91.25 179 LYS A O 1
ATOM 1401 N N . GLY A 1 180 ? 1.139 3.474 11.011 1.00 94.69 180 GLY A N 1
ATOM 1402 C CA . GLY A 1 180 ? -0.103 2.697 10.998 1.00 94.69 180 GLY A CA 1
ATOM 1403 C C . GLY A 1 180 ? 0.047 1.223 10.621 1.00 94.69 180 GLY A C 1
ATOM 1404 O O . GLY A 1 180 ? 1.141 0.728 10.312 1.00 94.69 180 GLY A O 1
ATOM 1405 N N . LEU A 1 181 ? -1.089 0.532 10.582 1.00 97.94 181 LEU A N 1
ATOM 1406 C CA . LEU A 1 181 ? -1.223 -0.881 10.223 1.00 97.94 181 LEU A CA 1
ATOM 1407 C C . LEU A 1 181 ? -2.261 -1.050 9.112 1.00 97.94 181 LEU A C 1
ATOM 1409 O O . LEU A 1 181 ? -3.266 -0.350 9.095 1.00 97.94 181 LEU A O 1
ATOM 1413 N N . HIS A 1 182 ? -2.048 -1.991 8.192 1.00 98.44 182 HIS A N 1
ATOM 1414 C CA . HIS A 1 182 ? -3.045 -2.321 7.173 1.00 98.44 182 HIS A CA 1
ATOM 1415 C C . HIS A 1 182 ? -3.644 -3.691 7.463 1.00 98.44 182 HIS A C 1
ATOM 1417 O O . HIS A 1 182 ? -2.922 -4.691 7.518 1.00 98.44 182 HIS A O 1
ATOM 1423 N N . VAL A 1 183 ? -4.967 -3.739 7.576 1.00 98.44 183 VAL A N 1
ATOM 1424 C CA . VAL A 1 183 ? -5.740 -4.980 7.626 1.00 98.44 183 VAL A CA 1
ATOM 1425 C C . VAL A 1 183 ? -6.344 -5.222 6.248 1.00 98.44 183 VAL A C 1
ATOM 1427 O O . VAL A 1 183 ? -7.084 -4.388 5.731 1.00 98.44 183 VAL A O 1
ATOM 1430 N N . VAL A 1 184 ? -6.021 -6.358 5.638 1.00 98.44 184 VAL A N 1
ATOM 1431 C CA . VAL A 1 184 ? -6.427 -6.720 4.277 1.00 98.44 184 VAL A CA 1
ATOM 1432 C C . VAL A 1 184 ? -7.334 -7.944 4.319 1.00 98.44 184 VAL A C 1
ATOM 1434 O O . VAL A 1 184 ? -6.958 -8.997 4.832 1.00 98.44 184 VAL A O 1
ATOM 1437 N N . VAL A 1 185 ? -8.522 -7.810 3.741 1.00 98.62 185 VAL A N 1
ATOM 1438 C CA . VAL A 1 185 ? -9.531 -8.862 3.604 1.00 98.62 185 VAL A CA 1
ATOM 1439 C C . VAL A 1 185 ? -9.563 -9.315 2.142 1.00 98.62 185 VAL A C 1
ATOM 1441 O O . VAL A 1 185 ? -9.865 -8.495 1.270 1.00 98.62 185 VAL A O 1
ATOM 1444 N N . PRO A 1 186 ? -9.251 -10.585 1.824 1.00 98.19 186 PRO A N 1
ATOM 1445 C CA . PRO A 1 186 ? -9.418 -11.102 0.473 1.00 98.19 186 PRO A CA 1
ATOM 1446 C C . PRO A 1 186 ? -10.906 -11.253 0.142 1.00 98.19 186 PRO A C 1
ATOM 1448 O O . PRO A 1 186 ? -11.708 -11.691 0.967 1.00 98.19 186 PRO A O 1
ATOM 1451 N N . LEU A 1 187 ? -11.273 -10.924 -1.092 1.00 98.06 187 LEU A N 1
ATOM 1452 C CA . LEU A 1 187 ? -12.642 -10.969 -1.586 1.00 98.06 187 LEU A CA 1
ATOM 1453 C C . LEU A 1 187 ? -12.760 -11.891 -2.796 1.00 98.06 187 LEU A C 1
ATOM 1455 O O . LEU A 1 187 ? -11.902 -11.931 -3.679 1.00 98.06 187 LEU A O 1
ATOM 1459 N N . LYS A 1 188 ? -13.903 -12.574 -2.902 1.00 97.38 188 LYS A N 1
ATOM 1460 C CA . LYS A 1 188 ? -14.333 -13.099 -4.201 1.00 97.38 188 LYS A CA 1
ATOM 1461 C C . LYS A 1 188 ? -14.702 -11.906 -5.088 1.00 97.38 188 LYS A C 1
ATOM 1463 O O . LYS A 1 188 ? -15.508 -11.072 -4.681 1.00 97.38 188 LYS A O 1
ATOM 1468 N N . ARG A 1 189 ? -14.168 -11.865 -6.313 1.00 97.69 189 ARG A N 1
ATOM 1469 C CA . ARG A 1 189 ? -14.344 -10.787 -7.313 1.00 97.69 189 ARG A CA 1
ATOM 1470 C C . ARG A 1 189 ? -15.754 -10.735 -7.927 1.00 97.69 189 ARG A C 1
ATOM 1472 O O . ARG A 1 189 ? -15.935 -10.890 -9.138 1.00 97.69 189 ARG A O 1
ATOM 1479 N N . LEU A 1 190 ? -16.764 -10.586 -7.072 1.00 97.69 190 LEU A N 1
ATOM 1480 C CA . LEU A 1 190 ? -18.192 -10.627 -7.405 1.00 97.69 190 LEU A CA 1
ATOM 1481 C C . LEU A 1 190 ? -18.871 -9.259 -7.299 1.00 97.69 190 LEU A C 1
ATOM 1483 O O . LEU A 1 190 ? -19.931 -9.061 -7.886 1.00 97.69 190 LEU A O 1
ATOM 1487 N N . ARG A 1 191 ? -18.290 -8.333 -6.532 1.00 98.25 191 ARG A N 1
ATOM 1488 C CA . ARG A 1 191 ? -18.849 -7.006 -6.246 1.00 98.25 191 ARG A CA 1
ATOM 1489 C C . ARG A 1 191 ? -17.963 -5.919 -6.837 1.00 98.25 191 ARG A C 1
ATOM 1491 O O . ARG A 1 191 ? -16.783 -6.156 -7.068 1.00 98.25 191 ARG A O 1
ATOM 1498 N N . ASP A 1 192 ? -18.569 -4.789 -7.174 1.00 98.56 192 ASP A N 1
ATOM 1499 C CA . ASP A 1 192 ? -17.882 -3.621 -7.736 1.00 98.56 192 ASP A CA 1
ATOM 1500 C C . ASP A 1 192 ? -17.265 -2.752 -6.642 1.00 98.56 192 ASP A C 1
ATOM 1502 O O . ASP A 1 192 ? -17.471 -2.971 -5.444 1.00 98.56 192 ASP A O 1
ATOM 1506 N N . TRP A 1 193 ? -16.488 -1.767 -7.086 1.00 98.50 193 TRP A N 1
ATOM 1507 C CA . TRP A 1 193 ? -15.846 -0.768 -6.244 1.00 98.50 193 TRP A CA 1
ATOM 1508 C C . TRP A 1 193 ? -16.815 -0.069 -5.296 1.00 98.50 193 TRP A C 1
ATOM 1510 O O . TRP A 1 193 ? -16.529 0.017 -4.104 1.00 98.50 193 TRP A O 1
ATOM 1520 N N . ASP A 1 194 ? -17.967 0.382 -5.791 1.00 98.50 194 ASP A N 1
ATOM 1521 C CA . ASP A 1 194 ? -18.929 1.127 -4.977 1.00 98.50 194 ASP A CA 1
ATOM 1522 C C . ASP A 1 194 ? -19.523 0.259 -3.871 1.00 98.50 194 ASP A C 1
ATOM 1524 O O . ASP A 1 194 ? -19.590 0.694 -2.720 1.00 98.50 194 ASP A O 1
ATOM 1528 N N . THR A 1 195 ? -19.859 -0.998 -4.170 1.00 98.62 195 THR A N 1
ATOM 1529 C CA . THR A 1 195 ? -20.336 -1.949 -3.159 1.00 98.62 195 THR A CA 1
ATOM 1530 C C . THR A 1 195 ? -19.271 -2.214 -2.092 1.00 98.62 195 THR A C 1
ATOM 1532 O O . THR A 1 195 ? -19.567 -2.165 -0.897 1.00 98.62 195 THR A O 1
ATOM 1535 N N . VAL A 1 196 ? -18.022 -2.483 -2.492 1.00 98.62 196 VAL A N 1
ATOM 1536 C CA . VAL A 1 196 ? -16.921 -2.771 -1.550 1.00 98.62 196 VAL A CA 1
ATOM 1537 C C . VAL A 1 196 ? -16.588 -1.538 -0.702 1.00 98.62 196 VAL A C 1
ATOM 1539 O O . VAL A 1 196 ? -16.407 -1.640 0.517 1.00 98.62 196 VAL A O 1
ATOM 1542 N N . ARG A 1 197 ? -16.566 -0.349 -1.308 1.00 98.50 197 ARG A N 1
ATOM 1543 C CA . ARG A 1 197 ? -16.364 0.925 -0.612 1.00 98.50 197 ARG A CA 1
ATOM 1544 C C . ARG A 1 197 ? -17.497 1.232 0.365 1.00 98.50 197 ARG A C 1
ATOM 1546 O O . ARG A 1 197 ? -17.226 1.644 1.489 1.00 98.50 197 ARG A O 1
ATOM 1553 N N . ALA A 1 198 ? -18.752 1.035 -0.030 1.00 98.62 198 ALA A N 1
ATOM 1554 C CA . ALA A 1 198 ? -19.902 1.266 0.842 1.00 98.62 198 ALA A CA 1
ATOM 1555 C C . ALA A 1 198 ? -19.904 0.303 2.037 1.00 98.62 198 ALA A C 1
ATOM 1557 O O . ALA A 1 198 ? -20.143 0.722 3.169 1.00 98.62 198 ALA A O 1
ATOM 1558 N N . PHE A 1 199 ? -19.573 -0.968 1.808 1.00 98.56 199 PHE A N 1
ATOM 1559 C CA . PHE A 1 199 ? -19.494 -1.967 2.869 1.00 98.56 199 PHE A CA 1
ATOM 1560 C C . PHE A 1 199 ? -18.347 -1.690 3.854 1.00 98.56 199 PHE A C 1
ATOM 1562 O O . PHE A 1 199 ? -18.576 -1.639 5.061 1.00 98.56 199 PHE A O 1
ATOM 1569 N N . SER A 1 200 ? -17.132 -1.426 3.357 1.00 98.38 200 SER A N 1
ATOM 1570 C CA . SER A 1 200 ? -15.999 -1.027 4.212 1.00 98.38 200 SER A CA 1
ATOM 1571 C C . SER A 1 200 ? -16.295 0.242 5.015 1.00 98.38 200 SER A C 1
ATOM 1573 O O . SER A 1 200 ? -15.991 0.295 6.206 1.00 98.38 200 SER A O 1
ATOM 1575 N N . LYS A 1 201 ? -16.953 1.235 4.406 1.00 98.44 201 LYS A N 1
ATOM 1576 C CA . LYS A 1 201 ? -17.429 2.433 5.106 1.00 98.44 201 LYS A CA 1
ATOM 1577 C C . LYS A 1 201 ? -18.383 2.084 6.249 1.00 98.44 201 LYS A C 1
ATOM 1579 O O . LYS A 1 201 ? -18.190 2.573 7.357 1.00 98.44 201 LYS A O 1
ATOM 1584 N N . ALA A 1 202 ? -19.377 1.231 6.004 1.00 98.50 202 ALA A N 1
ATOM 1585 C CA . ALA A 1 202 ? -20.347 0.828 7.021 1.00 98.50 202 ALA A CA 1
ATOM 1586 C C . ALA A 1 202 ? -19.682 0.120 8.217 1.00 98.50 202 ALA A C 1
ATOM 1588 O O . ALA A 1 202 ? -20.062 0.375 9.361 1.00 98.50 202 ALA A O 1
ATOM 1589 N N . ILE A 1 203 ? -18.657 -0.705 7.969 1.00 98.19 203 ILE A N 1
ATOM 1590 C CA . ILE A 1 203 ? -17.839 -1.341 9.017 1.00 98.19 203 ILE A CA 1
ATOM 1591 C C . ILE A 1 203 ? -17.122 -0.283 9.865 1.00 98.19 203 ILE A C 1
ATOM 1593 O O . ILE A 1 203 ? -17.212 -0.308 11.092 1.00 98.19 203 ILE A O 1
ATOM 1597 N N . VAL A 1 204 ? -16.438 0.672 9.228 1.00 97.56 204 VAL A N 1
ATOM 1598 C CA . VAL A 1 204 ? -15.706 1.739 9.933 1.00 97.56 204 VAL A CA 1
ATOM 1599 C C . VAL A 1 204 ? -16.648 2.636 10.734 1.00 97.56 204 VAL A C 1
ATOM 1601 O O . VAL A 1 204 ? -16.363 2.981 11.880 1.00 97.56 204 VAL A O 1
ATOM 1604 N N . GLU A 1 205 ? -17.793 3.000 10.163 1.00 98.06 205 GLU A N 1
ATOM 1605 C CA . GLU A 1 205 ? -18.808 3.781 10.865 1.00 98.06 205 GLU A CA 1
ATOM 1606 C C . GLU A 1 205 ? -19.419 3.016 12.040 1.00 98.06 205 GLU A C 1
ATOM 1608 O O . GLU A 1 205 ? -19.723 3.622 13.065 1.00 98.06 205 GLU A O 1
ATOM 1613 N N . HIS A 1 206 ? -19.587 1.696 11.922 1.00 98.00 206 HIS A N 1
ATOM 1614 C CA . HIS A 1 206 ? -20.007 0.862 13.041 1.00 98.00 206 HIS A CA 1
ATOM 1615 C C . HIS A 1 206 ? -18.960 0.883 14.162 1.00 98.00 206 HIS A C 1
ATOM 1617 O O . HIS A 1 206 ? -19.316 1.217 15.285 1.00 98.00 206 HIS A O 1
ATOM 1623 N N . LEU A 1 207 ? -17.676 0.644 13.866 1.00 97.06 207 LEU A N 1
ATOM 1624 C CA . LEU A 1 207 ? -16.593 0.726 14.860 1.00 97.06 207 LEU A CA 1
ATOM 1625 C C . LEU A 1 207 ? -16.567 2.073 15.588 1.00 97.06 207 LEU A C 1
ATOM 1627 O O . LEU A 1 207 ? -16.510 2.110 16.813 1.00 97.06 207 LEU A O 1
ATOM 1631 N N . ALA A 1 208 ? -16.654 3.175 14.840 1.00 97.19 208 ALA A N 1
ATOM 1632 C CA . ALA A 1 208 ? -16.629 4.522 15.402 1.00 97.19 208 ALA A CA 1
ATOM 1633 C C . ALA A 1 208 ? -17.876 4.869 16.231 1.00 97.19 208 ALA A C 1
ATOM 1635 O O . ALA A 1 208 ? -17.796 5.733 17.099 1.00 97.19 208 ALA A O 1
ATOM 1636 N N . ARG A 1 209 ? -19.025 4.229 15.980 1.00 97.75 209 ARG A N 1
ATOM 1637 C CA . ARG A 1 209 ? -20.223 4.371 16.826 1.00 97.75 209 ARG A CA 1
ATOM 1638 C C . ARG A 1 209 ? -20.172 3.480 18.063 1.00 97.75 209 ARG A C 1
ATOM 1640 O O . ARG A 1 209 ? -20.653 3.898 19.108 1.00 97.75 209 ARG A O 1
ATOM 1647 N N . THR A 1 210 ? -19.625 2.275 17.933 1.00 97.69 210 THR A N 1
ATOM 1648 C CA . THR A 1 210 ? -19.587 1.274 19.005 1.00 97.69 210 THR A CA 1
ATOM 1649 C C . THR A 1 210 ? -18.488 1.571 20.025 1.00 97.69 210 THR A C 1
ATOM 1651 O O . THR A 1 210 ? -18.705 1.368 21.212 1.00 97.69 210 THR A O 1
ATOM 1654 N N . ILE A 1 211 ? -17.328 2.064 19.576 1.00 96.94 211 ILE A N 1
ATOM 1655 C CA . ILE A 1 211 ? -16.159 2.364 20.424 1.00 96.94 211 ILE A CA 1
ATOM 1656 C C . ILE A 1 211 ? -15.629 3.775 20.080 1.00 96.94 211 ILE A C 1
ATOM 1658 O O . ILE A 1 211 ? -14.522 3.930 19.541 1.00 96.94 211 ILE A O 1
ATOM 1662 N N . PRO A 1 212 ? -16.440 4.830 20.298 1.00 96.19 212 PRO A N 1
ATOM 1663 C CA . PRO A 1 212 ? -16.141 6.196 19.863 1.00 96.19 212 PRO A CA 1
ATOM 1664 C C . PRO A 1 212 ? -14.912 6.813 20.539 1.00 96.19 212 PRO A C 1
ATOM 1666 O O . PRO A 1 212 ? -14.362 7.789 20.029 1.00 96.19 212 PRO A O 1
ATOM 1669 N N . GLU A 1 213 ? -14.473 6.287 21.677 1.00 95.06 213 GLU A N 1
ATOM 1670 C CA . GLU A 1 213 ? -13.248 6.662 22.380 1.00 95.06 213 GLU A CA 1
ATOM 1671 C C . GLU A 1 213 ? -11.982 6.140 21.689 1.00 95.06 213 GLU A C 1
ATOM 1673 O O . GLU A 1 213 ? -10.920 6.729 21.864 1.00 95.06 213 GLU A O 1
ATOM 1678 N N . ARG A 1 214 ? -12.086 5.084 20.866 1.00 96.00 214 ARG A N 1
ATOM 1679 C CA . ARG A 1 214 ? -10.951 4.504 20.129 1.00 96.00 214 ARG A CA 1
ATOM 1680 C C . ARG A 1 214 ? -10.940 4.856 18.651 1.00 96.00 214 ARG A C 1
ATOM 1682 O O . ARG A 1 214 ? -9.861 5.044 18.093 1.00 96.00 214 ARG A O 1
ATOM 1689 N N . PHE A 1 215 ? -12.104 4.963 18.012 1.00 97.50 215 PHE A N 1
ATOM 1690 C CA . PHE A 1 215 ? -12.186 5.109 16.559 1.00 97.50 215 PHE A CA 1
ATOM 1691 C C . PHE A 1 215 ? -12.908 6.370 16.107 1.00 97.50 215 PHE A C 1
ATOM 1693 O O . PHE A 1 215 ? -13.805 6.897 16.764 1.00 97.50 215 PHE A O 1
ATOM 1700 N N . VAL A 1 216 ? -12.545 6.821 14.910 1.00 96.12 216 VAL A N 1
ATOM 1701 C CA . VAL A 1 216 ? -13.273 7.850 14.172 1.00 96.12 216 VAL A CA 1
ATOM 1702 C C . VAL A 1 216 ? -13.437 7.431 12.713 1.00 96.12 216 VAL A C 1
ATOM 1704 O O . VAL A 1 216 ? -12.535 6.850 12.117 1.00 96.12 216 VAL A O 1
ATOM 1707 N N . ALA A 1 217 ? -14.598 7.735 12.129 1.00 92.00 217 ALA A N 1
ATOM 1708 C CA . ALA A 1 217 ? -14.899 7.455 10.720 1.00 92.00 217 ALA A CA 1
ATOM 1709 C C . ALA A 1 217 ? -14.693 8.673 9.800 1.00 92.00 217 ALA A C 1
ATOM 1711 O O . ALA A 1 217 ? -14.685 8.549 8.575 1.00 92.00 217 ALA A O 1
ATOM 1712 N N . LYS A 1 218 ? -14.549 9.869 10.382 1.00 91.00 218 LYS A N 1
ATOM 1713 C CA . LYS A 1 218 ? -14.345 11.124 9.657 1.00 91.00 218 LYS A CA 1
ATOM 1714 C C . LYS A 1 218 ? -12.853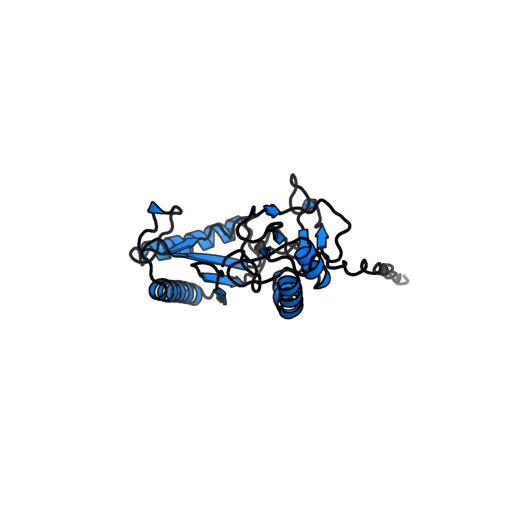 11.394 9.476 1.00 91.00 218 LYS A C 1
ATOM 1716 O O . LYS A 1 218 ? -12.116 11.477 10.455 1.00 91.00 218 LYS A O 1
ATOM 1721 N N . SER A 1 219 ? -12.432 11.587 8.229 1.00 86.50 219 SER A N 1
ATOM 1722 C CA . SER A 1 219 ? -11.050 11.931 7.899 1.00 86.50 219 SER A CA 1
ATOM 1723 C C . SER A 1 219 ? -10.674 13.335 8.386 1.00 86.50 219 SER A C 1
ATOM 1725 O O . SER A 1 219 ? -11.530 14.192 8.619 1.00 86.50 219 SER A O 1
ATOM 1727 N N . GLY A 1 220 ? -9.373 13.585 8.523 1.00 86.31 220 GLY A N 1
ATOM 1728 C CA . GLY A 1 220 ? -8.817 14.891 8.874 1.00 86.31 220 GLY A CA 1
ATOM 1729 C C . GLY A 1 220 ? -8.139 14.899 10.252 1.00 86.31 220 GLY A C 1
ATOM 1730 O O . GLY A 1 220 ? -8.703 14.352 11.200 1.00 86.31 220 GLY A O 1
ATOM 1731 N N . PRO A 1 221 ? -6.966 15.550 10.404 1.00 85.00 221 PRO A N 1
ATOM 1732 C CA . PRO A 1 221 ? -6.159 15.474 11.628 1.00 85.00 221 PRO A CA 1
ATOM 1733 C C . PRO A 1 221 ? -6.923 15.846 12.904 1.00 85.00 221 PRO A C 1
ATOM 1735 O O . PRO A 1 221 ? -6.852 15.134 13.900 1.00 85.00 221 PRO A O 1
ATOM 1738 N N . ARG A 1 222 ? -7.738 16.907 12.845 1.00 90.88 222 ARG A N 1
ATOM 1739 C CA . ARG A 1 222 ? -8.526 17.393 13.991 1.00 90.88 222 ARG A CA 1
ATOM 1740 C C . ARG A 1 222 ? -9.570 16.391 14.489 1.00 90.88 222 ARG A C 1
ATOM 1742 O O . ARG A 1 222 ? -9.935 16.440 15.654 1.00 90.88 222 ARG A O 1
ATOM 1749 N N . ASN A 1 223 ? -10.055 15.498 13.627 1.00 89.19 223 ASN A N 1
ATOM 1750 C CA . ASN A 1 223 ? -11.099 14.538 13.991 1.00 89.19 223 ASN A CA 1
ATOM 1751 C C . ASN A 1 223 ? -10.539 13.303 14.713 1.00 89.19 223 ASN A C 1
ATOM 1753 O O . ASN A 1 223 ? -11.312 12.558 15.308 1.00 89.19 223 ASN A O 1
ATOM 1757 N N . ARG A 1 224 ? -9.218 13.080 14.660 1.00 89.19 224 ARG A N 1
ATOM 1758 C CA . ARG A 1 224 ? -8.577 11.855 15.156 1.00 89.19 224 ARG A CA 1
ATOM 1759 C C . ARG A 1 224 ? -7.626 12.053 16.336 1.00 89.19 224 ARG A C 1
ATOM 1761 O O . ARG A 1 224 ? -6.918 11.121 16.676 1.00 89.19 224 ARG A O 1
ATOM 1768 N N . VAL A 1 225 ? -7.588 13.222 16.974 1.00 93.56 225 VAL A N 1
ATOM 1769 C CA . VAL A 1 225 ? -6.764 13.413 18.186 1.00 93.56 225 VAL A CA 1
ATOM 1770 C C . VAL A 1 225 ? -7.181 12.391 19.252 1.00 93.56 225 VAL A C 1
ATOM 1772 O O . VAL A 1 225 ? -8.366 12.288 19.570 1.00 93.56 225 VAL A O 1
ATOM 1775 N N . GLY A 1 226 ? -6.221 11.608 19.749 1.00 95.38 226 GLY A N 1
ATOM 1776 C CA . GLY A 1 226 ? -6.443 10.511 20.697 1.00 95.38 226 GLY A CA 1
ATOM 1777 C C . GLY A 1 226 ? -7.204 9.301 20.139 1.00 95.38 226 GLY A C 1
ATOM 1778 O O . GLY A 1 226 ? -7.612 8.443 20.913 1.00 95.38 226 GLY A O 1
ATOM 1779 N N . LYS A 1 227 ? -7.428 9.218 18.819 1.00 97.00 227 LYS A N 1
ATOM 1780 C CA . LYS A 1 227 ? -8.214 8.153 18.173 1.00 97.00 227 LYS A CA 1
ATOM 1781 C C . LYS A 1 227 ? -7.536 7.606 16.924 1.00 97.00 227 LYS A C 1
ATOM 1783 O O . LYS A 1 227 ? -6.694 8.248 16.298 1.00 97.00 227 LYS A O 1
ATOM 1788 N N . ILE A 1 228 ? -7.964 6.422 16.510 1.00 97.38 228 ILE A N 1
ATOM 1789 C CA . ILE A 1 228 ? -7.537 5.788 15.267 1.00 97.38 228 ILE A CA 1
ATOM 1790 C C . ILE A 1 228 ? -8.569 6.096 14.186 1.00 97.38 228 ILE A C 1
ATOM 1792 O O . ILE A 1 228 ? -9.760 5.804 14.326 1.00 97.38 228 ILE A O 1
ATOM 1796 N N . PHE A 1 229 ? -8.108 6.684 13.086 1.00 96.38 229 PHE A N 1
ATOM 1797 C CA . PHE A 1 229 ? -8.899 6.761 11.867 1.00 96.38 229 PHE A CA 1
ATOM 1798 C C . PHE A 1 229 ? -8.695 5.466 11.084 1.00 96.38 229 PHE A C 1
ATOM 1800 O O . PHE A 1 229 ? -7.573 5.149 10.701 1.00 96.38 229 PHE A O 1
ATOM 1807 N N . VAL A 1 230 ? -9.771 4.715 10.861 1.00 96.50 230 VAL A N 1
ATOM 1808 C CA . VAL A 1 230 ? -9.725 3.521 10.010 1.00 96.50 230 VAL A CA 1
ATOM 1809 C C . VAL A 1 230 ? -10.094 3.947 8.592 1.00 96.50 230 VAL A C 1
ATOM 1811 O O . VAL A 1 230 ? -11.268 4.109 8.260 1.00 96.50 230 VAL A O 1
ATOM 1814 N N . ASP A 1 231 ? -9.091 4.187 7.757 1.00 95.38 231 ASP A N 1
ATOM 1815 C CA . ASP A 1 231 ? -9.275 4.695 6.406 1.00 95.38 231 ASP A CA 1
ATOM 1816 C C . ASP A 1 231 ? -9.789 3.594 5.465 1.00 95.38 231 ASP A C 1
ATOM 1818 O O . ASP A 1 231 ? -9.066 2.681 5.058 1.00 95.38 231 ASP A O 1
ATOM 1822 N N . TYR A 1 232 ? -11.069 3.701 5.101 1.00 95.69 232 TYR A N 1
ATOM 1823 C CA . TYR A 1 232 ? -11.722 2.851 4.103 1.00 95.69 232 TYR A CA 1
ATOM 1824 C C . TYR A 1 232 ? -11.617 3.410 2.674 1.00 95.69 232 TYR A C 1
ATOM 1826 O O . TYR A 1 232 ? -12.046 2.748 1.725 1.00 95.69 232 TYR A O 1
ATOM 1834 N N . LEU A 1 233 ? -11.071 4.617 2.475 1.00 95.44 233 LEU A N 1
ATOM 1835 C CA . LEU A 1 233 ? -11.001 5.274 1.161 1.00 95.44 233 LEU A CA 1
ATOM 1836 C C . LEU A 1 233 ? -10.058 4.548 0.194 1.00 95.44 233 LEU A C 1
ATOM 1838 O O . LEU A 1 233 ? -10.164 4.728 -1.019 1.00 95.44 233 LEU A O 1
ATOM 1842 N N . ARG A 1 234 ? -9.219 3.641 0.710 1.00 96.88 234 ARG A N 1
ATOM 1843 C CA . ARG A 1 234 ? -8.408 2.689 -0.069 1.00 96.88 234 ARG A CA 1
ATOM 1844 C C . ARG A 1 234 ? -9.239 1.747 -0.946 1.00 96.88 234 ARG A C 1
ATOM 1846 O O . ARG A 1 234 ? -8.698 1.116 -1.848 1.00 96.88 234 ARG A O 1
ATOM 1853 N N . ASN A 1 235 ? -10.542 1.646 -0.694 1.00 98.38 235 ASN A N 1
ATOM 1854 C CA . ASN A 1 235 ? -11.451 0.733 -1.387 1.00 98.38 235 ASN A CA 1
ATOM 1855 C C . ASN A 1 235 ? -12.219 1.387 -2.547 1.00 98.38 235 ASN A C 1
ATOM 1857 O O . ASN A 1 235 ? -13.149 0.783 -3.071 1.00 98.38 235 ASN A O 1
ATOM 1861 N N . GLY A 1 236 ? -11.865 2.615 -2.940 1.00 97.50 236 GLY A N 1
ATOM 1862 C CA . GLY A 1 236 ? -12.380 3.245 -4.159 1.00 97.50 236 GLY A CA 1
ATOM 1863 C C . GLY A 1 236 ? -11.607 2.828 -5.414 1.00 97.50 236 GLY A C 1
ATOM 1864 O O . GLY A 1 236 ? -10.424 2.488 -5.339 1.00 97.50 236 GLY A O 1
ATOM 1865 N N . ARG A 1 237 ? -12.259 2.900 -6.581 1.00 97.00 237 ARG A N 1
ATOM 1866 C CA . ARG A 1 237 ? -11.593 2.723 -7.882 1.00 97.00 237 ARG A CA 1
ATOM 1867 C C . ARG A 1 237 ? -10.443 3.728 -8.014 1.00 97.00 237 ARG A C 1
ATOM 1869 O O . ARG A 1 237 ? -10.594 4.889 -7.640 1.00 97.00 237 ARG A O 1
ATOM 1876 N N . GLY A 1 238 ? -9.285 3.284 -8.496 1.00 95.19 238 GLY A N 1
ATOM 1877 C CA . GLY A 1 238 ? -8.101 4.140 -8.628 1.00 95.19 238 GLY A CA 1
ATOM 1878 C C . GLY A 1 238 ? -7.313 4.399 -7.344 1.00 95.19 238 GLY A C 1
ATOM 1879 O O . GLY A 1 238 ? -6.210 4.949 -7.411 1.00 95.19 238 GLY A O 1
ATOM 1880 N N . ALA A 1 239 ? -7.836 4.007 -6.178 1.00 96.75 239 ALA A N 1
ATOM 1881 C CA . ALA A 1 239 ? -7.110 4.135 -4.926 1.00 96.75 239 ALA A CA 1
ATOM 1882 C C . ALA A 1 239 ? -5.977 3.106 -4.856 1.00 96.75 239 ALA A C 1
ATOM 1884 O O . ALA A 1 239 ? -6.137 1.943 -5.233 1.00 96.75 239 ALA A O 1
ATOM 1885 N N . THR A 1 240 ? -4.835 3.538 -4.328 1.00 97.38 240 THR A N 1
ATOM 1886 C CA . THR A 1 240 ? -3.665 2.683 -4.152 1.00 97.38 240 THR A CA 1
ATOM 1887 C C . THR A 1 240 ? -3.289 2.554 -2.686 1.00 97.38 240 THR A C 1
ATOM 1889 O O . THR A 1 240 ? -3.568 3.426 -1.862 1.00 97.38 240 THR A O 1
ATOM 1892 N N . THR A 1 241 ? -2.649 1.443 -2.346 1.00 97.75 241 THR A N 1
ATOM 1893 C CA . THR A 1 241 ? -2.093 1.182 -1.017 1.00 97.75 241 THR A CA 1
ATOM 1894 C C . THR A 1 241 ? -0.702 0.587 -1.165 1.00 97.75 241 THR A C 1
ATOM 1896 O O . THR A 1 241 ? -0.481 -0.215 -2.072 1.00 97.75 241 THR A O 1
ATOM 1899 N N . VAL A 1 242 ? 0.226 0.942 -0.271 1.00 98.00 242 VAL A N 1
ATOM 1900 C CA . VAL A 1 242 ? 1.591 0.407 -0.330 1.00 98.00 242 VAL A CA 1
ATOM 1901 C C . VAL A 1 242 ? 1.580 -1.124 -0.285 1.00 98.00 242 VAL A C 1
ATOM 1903 O O . VAL A 1 242 ? 0.947 -1.740 0.588 1.00 98.00 242 VAL A O 1
ATOM 1906 N N . CYS A 1 243 ? 2.267 -1.725 -1.252 1.00 97.88 243 CYS A N 1
ATOM 1907 C CA . CYS A 1 243 ? 2.393 -3.161 -1.437 1.00 97.88 243 CYS A CA 1
ATOM 1908 C C . CYS A 1 243 ? 3.082 -3.802 -0.225 1.00 97.88 243 CYS A C 1
ATOM 1910 O O . CYS A 1 243 ? 3.921 -3.184 0.432 1.00 97.88 243 CYS A O 1
ATOM 1912 N N . ALA A 1 244 ? 2.744 -5.056 0.082 1.00 97.62 244 ALA A N 1
ATOM 1913 C CA . ALA A 1 244 ? 3.569 -5.846 0.993 1.00 97.62 244 ALA A CA 1
ATOM 1914 C C . ALA A 1 244 ? 4.999 -5.950 0.433 1.00 97.62 244 ALA A C 1
ATOM 1916 O O . ALA A 1 244 ? 5.166 -6.031 -0.785 1.00 97.62 244 ALA A O 1
ATOM 1917 N N . TRP A 1 245 ? 6.002 -5.928 1.317 1.00 98.25 245 TRP A N 1
ATOM 1918 C CA . TRP A 1 245 ? 7.438 -5.950 0.976 1.00 98.25 245 TRP A CA 1
ATOM 1919 C C . TRP A 1 245 ? 7.975 -4.716 0.239 1.00 98.25 245 TRP A C 1
ATOM 1921 O O . TRP A 1 245 ? 9.144 -4.679 -0.121 1.00 98.25 245 TRP A O 1
ATOM 1931 N N . SER A 1 246 ? 7.156 -3.685 0.025 1.00 98.44 246 SER A N 1
ATOM 1932 C CA . SER A 1 246 ? 7.667 -2.402 -0.446 1.00 98.44 246 SER A CA 1
ATOM 1933 C C . SER A 1 246 ? 8.432 -1.706 0.676 1.00 98.44 246 SER A C 1
ATOM 1935 O O . SER A 1 246 ? 7.906 -1.556 1.782 1.00 98.44 246 SER A O 1
ATOM 1937 N N . ALA A 1 247 ? 9.622 -1.197 0.362 1.00 97.88 247 ALA A N 1
ATOM 1938 C CA . ALA A 1 247 ? 10.287 -0.220 1.211 1.00 97.88 247 ALA A CA 1
ATOM 1939 C C . ALA A 1 247 ? 9.454 1.069 1.298 1.00 97.88 247 ALA A C 1
ATOM 1941 O O . ALA A 1 247 ? 8.518 1.284 0.515 1.00 97.88 247 ALA A O 1
ATOM 1942 N N . ARG A 1 248 ? 9.795 1.917 2.271 1.00 97.81 248 ARG A N 1
ATOM 1943 C CA . ARG A 1 248 ? 9.180 3.228 2.488 1.00 97.81 248 ARG A CA 1
ATOM 1944 C C . ARG A 1 248 ? 10.227 4.318 2.334 1.00 97.81 248 ARG A C 1
ATOM 1946 O O . ARG A 1 248 ? 11.356 4.138 2.771 1.00 97.81 248 ARG A O 1
ATOM 1953 N N . ALA A 1 249 ? 9.850 5.448 1.745 1.00 96.25 249 ALA A N 1
ATOM 1954 C CA . ALA A 1 249 ? 10.711 6.624 1.641 1.00 96.25 249 ALA A CA 1
ATOM 1955 C C . ALA A 1 249 ? 10.743 7.368 2.988 1.00 96.25 249 ALA A C 1
ATOM 1957 O O . ALA A 1 249 ? 10.117 8.417 3.151 1.00 96.25 249 ALA A O 1
ATOM 1958 N N . ARG A 1 250 ? 11.364 6.746 3.995 1.00 94.25 250 ARG A N 1
ATOM 1959 C CA . ARG A 1 250 ? 11.431 7.214 5.385 1.00 94.25 250 ARG A CA 1
ATOM 1960 C C . ARG A 1 250 ? 12.770 6.793 6.018 1.00 94.25 250 ARG A C 1
ATOM 1962 O O . ARG A 1 250 ? 13.234 5.717 5.644 1.00 94.25 250 ARG A O 1
ATOM 1969 N N . PRO A 1 251 ? 13.331 7.599 6.941 1.00 90.69 251 PRO A N 1
ATOM 1970 C CA . PRO A 1 251 ? 14.460 7.199 7.787 1.00 90.69 251 PRO A CA 1
ATOM 1971 C C . PRO A 1 251 ? 14.108 6.033 8.719 1.00 90.69 251 PRO A C 1
ATOM 1973 O O . PRO A 1 251 ? 12.902 5.907 9.064 1.00 90.69 251 PRO A O 1
#

Radius of gyration: 20.88 Å; chains: 1; bounding box: 48×53×65 Å